Protein AF-A0A124RED5-F1 (afdb_monomer)

Solvent-accessible surface area (backbone atoms only — not comparable to full-atom values): 11848 Å² total; per-residue (Å²): 136,84,86,73,78,67,50,37,71,61,32,26,54,53,51,53,52,49,35,74,74,66,44,75,57,44,73,66,51,47,24,63,80,60,75,39,53,67,68,29,51,52,41,5,54,50,45,39,53,76,73,37,94,75,66,64,82,61,59,67,93,64,86,84,69,95,68,87,73,80,87,76,94,64,91,76,76,74,78,72,74,77,72,74,82,62,75,55,67,69,62,50,52,52,50,36,56,52,44,54,57,50,58,75,70,44,81,76,72,45,68,94,76,69,44,75,63,64,55,53,66,55,30,45,48,52,48,40,48,50,48,75,75,44,81,54,67,70,34,78,44,80,31,77,61,48,79,52,45,39,52,59,49,43,42,70,76,28,72,62,23,51,68,46,78,45,66,91,50,65,67,58,53,51,42,50,54,53,47,51,51,38,53,74,70,44,75,73,59,78,78,90,126

Mean predicted aligned error: 11.52 Å

Structure (mmCIF, N/CA/C/O backbone):
data_AF-A0A124RED5-F1
#
_entry.id   AF-A0A124RED5-F1
#
loop_
_atom_site.group_PDB
_atom_site.id
_atom_site.type_symbol
_atom_site.label_atom_id
_atom_site.label_alt_id
_atom_site.label_comp_id
_atom_site.label_asym_id
_atom_site.label_entity_id
_atom_site.label_seq_id
_atom_site.pdbx_PDB_ins_code
_atom_site.Cartn_x
_atom_site.Cartn_y
_atom_site.Cartn_z
_atom_site.occupancy
_atom_site.B_iso_or_equiv
_atom_site.auth_seq_id
_atom_site.auth_comp_id
_atom_site.auth_asym_id
_atom_site.auth_atom_id
_atom_site.pdbx_PDB_model_num
ATOM 1 N N . MET A 1 1 ? -8.971 -11.639 -21.427 1.00 53.31 1 MET A N 1
ATOM 2 C CA . MET A 1 1 ? -7.850 -10.814 -21.929 1.00 53.31 1 MET A CA 1
ATOM 3 C C . MET A 1 1 ? -6.616 -11.705 -21.958 1.00 53.31 1 MET A C 1
ATOM 5 O O . MET A 1 1 ? -6.239 -12.200 -20.906 1.00 53.31 1 MET A O 1
ATOM 9 N N . THR A 1 2 ? -6.048 -12.010 -23.125 1.00 63.44 2 THR A N 1
ATOM 10 C CA . THR A 1 2 ? -4.818 -12.815 -23.231 1.00 63.44 2 THR A CA 1
ATOM 11 C C . THR A 1 2 ? -3.607 -11.897 -23.115 1.00 63.44 2 THR A C 1
ATOM 13 O O . THR A 1 2 ? -3.371 -11.064 -23.989 1.00 63.44 2 THR A O 1
ATOM 16 N N . TYR A 1 3 ? -2.856 -12.021 -22.020 1.00 75.12 3 TYR A N 1
ATOM 17 C CA . TYR A 1 3 ? -1.592 -11.306 -21.859 1.00 75.12 3 TYR A CA 1
ATOM 18 C C . TYR A 1 3 ? -0.611 -11.764 -22.943 1.00 75.12 3 TYR A C 1
ATOM 20 O O . TYR A 1 3 ? -0.278 -12.945 -23.022 1.00 75.12 3 TYR A O 1
ATOM 28 N N . THR A 1 4 ? -0.165 -10.832 -23.786 1.00 79.88 4 THR A N 1
ATOM 29 C CA . THR A 1 4 ? 0.863 -11.088 -24.800 1.00 79.88 4 THR A CA 1
ATOM 30 C C . THR A 1 4 ? 2.147 -10.392 -24.354 1.00 79.88 4 THR A C 1
ATOM 32 O O . THR A 1 4 ? 2.152 -9.162 -24.254 1.00 79.88 4 THR A O 1
ATOM 35 N N . PRO A 1 5 ? 3.228 -11.132 -24.044 1.00 84.88 5 PRO A N 1
ATOM 36 C CA . PRO A 1 5 ? 4.489 -10.527 -23.637 1.00 84.88 5 PRO A CA 1
ATOM 37 C C . PRO A 1 5 ? 5.057 -9.632 -24.741 1.00 84.88 5 PRO A C 1
ATOM 39 O O . PRO A 1 5 ? 5.004 -9.989 -25.917 1.00 84.88 5 PRO A O 1
ATOM 42 N N . LEU A 1 6 ? 5.665 -8.503 -24.363 1.00 89.56 6 LEU A N 1
ATOM 43 C CA . LEU A 1 6 ? 6.359 -7.641 -25.320 1.00 89.56 6 LEU A CA 1
ATOM 44 C C . LEU A 1 6 ? 7.517 -8.427 -25.981 1.00 89.56 6 LEU A C 1
ATOM 46 O O . LEU A 1 6 ? 8.362 -8.971 -25.249 1.00 89.56 6 LEU A O 1
ATOM 50 N N . PRO A 1 7 ? 7.567 -8.514 -27.328 1.00 94.69 7 PRO A N 1
ATOM 51 C CA . PRO A 1 7 ? 8.637 -9.209 -28.037 1.00 94.69 7 PRO A CA 1
ATOM 52 C C . PRO A 1 7 ? 10.014 -8.572 -27.788 1.00 94.69 7 PRO A C 1
ATOM 54 O O . PRO A 1 7 ? 10.086 -7.351 -27.621 1.00 94.69 7 PRO A O 1
ATOM 57 N N . PRO A 1 8 ? 11.116 -9.348 -27.826 1.00 92.81 8 PRO A N 1
ATOM 58 C CA . PRO A 1 8 ? 12.461 -8.838 -27.536 1.00 92.81 8 PRO A CA 1
ATOM 59 C C . PRO A 1 8 ? 12.877 -7.632 -28.392 1.00 92.81 8 PRO A C 1
ATOM 61 O O . PRO A 1 8 ? 13.349 -6.642 -27.846 1.00 92.81 8 PRO A O 1
ATOM 64 N N . HIS A 1 9 ? 12.623 -7.660 -29.705 1.00 93.06 9 HIS A N 1
ATOM 65 C CA . HIS A 1 9 ? 12.951 -6.550 -30.612 1.00 93.06 9 HIS A CA 1
ATOM 66 C C . HIS A 1 9 ? 12.139 -5.275 -30.313 1.00 93.06 9 HIS A C 1
ATOM 68 O O . HIS A 1 9 ? 12.658 -4.166 -30.403 1.00 93.06 9 HIS A O 1
ATOM 74 N N . ALA A 1 10 ? 10.870 -5.415 -29.916 1.00 93.50 10 ALA A N 1
ATOM 75 C CA . ALA A 1 10 ? 10.015 -4.283 -29.567 1.00 93.50 10 ALA A CA 1
ATOM 76 C C . ALA A 1 10 ? 10.428 -3.669 -28.219 1.00 93.50 10 ALA A C 1
ATOM 78 O O . ALA A 1 10 ? 10.446 -2.448 -28.070 1.00 93.50 10 ALA A O 1
ATOM 79 N N . ALA A 1 11 ? 10.809 -4.512 -27.253 1.00 92.56 11 ALA A N 1
ATOM 80 C CA . ALA A 1 11 ? 11.400 -4.063 -25.998 1.00 92.56 11 ALA A CA 1
ATOM 81 C C . ALA A 1 11 ? 12.734 -3.339 -26.239 1.00 92.56 11 ALA A C 1
ATOM 83 O O . ALA A 1 11 ? 12.933 -2.248 -25.715 1.00 92.56 11 ALA A O 1
ATOM 84 N N . ALA A 1 12 ? 13.606 -3.893 -27.087 1.00 90.62 12 ALA A N 1
ATOM 85 C CA . ALA A 1 12 ? 14.876 -3.289 -27.484 1.00 90.62 12 ALA A CA 1
ATOM 86 C C . ALA A 1 12 ? 14.695 -1.890 -28.097 1.00 90.62 12 ALA A C 1
ATOM 88 O O . ALA A 1 12 ? 15.317 -0.936 -27.632 1.00 90.62 12 ALA A O 1
ATOM 89 N N . ALA A 1 13 ? 13.779 -1.743 -29.061 1.00 91.56 13 ALA A N 1
ATOM 90 C CA . ALA A 1 13 ? 13.470 -0.448 -29.669 1.00 91.56 13 ALA A CA 1
ATOM 91 C C . ALA A 1 13 ? 12.982 0.576 -28.629 1.00 91.56 13 ALA A C 1
ATOM 93 O O . ALA A 1 13 ? 13.402 1.733 -28.637 1.00 91.56 13 ALA A O 1
ATOM 94 N N . LYS A 1 14 ? 12.130 0.148 -27.688 1.00 92.88 14 LYS A N 1
ATOM 95 C CA . LYS A 1 14 ? 11.631 1.017 -26.615 1.00 92.88 14 LYS A CA 1
ATOM 96 C C . LYS A 1 14 ? 12.734 1.426 -25.634 1.00 92.88 14 LYS A C 1
ATOM 98 O O . LYS A 1 14 ? 12.771 2.580 -25.217 1.00 92.88 14 LYS A O 1
ATOM 103 N N . ILE A 1 15 ? 13.644 0.511 -25.293 1.00 89.75 15 ILE A N 1
ATOM 104 C CA . ILE A 1 15 ? 14.825 0.804 -24.467 1.00 89.75 15 ILE A CA 1
ATOM 105 C C . ILE A 1 15 ? 15.704 1.847 -25.161 1.00 89.75 15 ILE A C 1
ATOM 107 O O . ILE A 1 15 ? 16.029 2.857 -24.545 1.00 89.75 15 ILE A O 1
ATOM 111 N N . GLN A 1 16 ? 16.033 1.654 -26.442 1.00 87.62 16 GLN A N 1
ATOM 112 C CA . GLN A 1 16 ? 16.841 2.608 -27.211 1.00 87.62 16 GLN A CA 1
ATOM 113 C C . GLN A 1 16 ? 16.191 3.995 -27.268 1.00 87.62 16 GLN A C 1
ATOM 115 O O . GLN A 1 16 ? 16.876 4.992 -27.063 1.00 87.62 16 GLN A O 1
ATOM 120 N N . GLN A 1 17 ? 14.871 4.074 -27.471 1.00 89.19 17 GLN A N 1
ATOM 121 C CA . GLN A 1 17 ? 14.136 5.344 -27.441 1.00 89.19 17 GLN A CA 1
ATOM 122 C C . GLN A 1 17 ? 14.226 6.044 -26.079 1.00 89.19 17 GLN A C 1
ATOM 124 O O . GLN A 1 17 ? 14.440 7.254 -26.023 1.00 89.19 17 GLN A O 1
ATOM 129 N N . LEU A 1 18 ? 14.072 5.300 -24.980 1.00 86.12 18 LEU A N 1
ATOM 130 C CA . LEU A 1 18 ? 14.157 5.856 -23.629 1.00 86.12 18 LEU A CA 1
ATOM 131 C C . LEU A 1 18 ? 15.569 6.339 -23.301 1.00 86.12 18 LEU A C 1
ATOM 133 O O . LEU A 1 18 ? 15.714 7.445 -22.786 1.00 86.12 18 LEU A O 1
ATOM 137 N N . VAL A 1 19 ? 16.589 5.546 -23.635 1.00 84.38 19 VAL A N 1
ATOM 138 C CA . VAL A 1 19 ? 17.999 5.903 -23.425 1.00 84.38 19 VAL A CA 1
ATOM 139 C C . VAL A 1 19 ? 18.382 7.113 -24.278 1.00 84.38 19 VAL A C 1
ATOM 141 O O . VAL A 1 19 ? 18.980 8.057 -23.773 1.00 84.38 19 VAL A O 1
ATOM 144 N N . ALA A 1 20 ? 17.958 7.165 -25.543 1.00 80.94 20 ALA A N 1
ATOM 145 C CA . ALA A 1 20 ? 18.192 8.329 -26.399 1.00 80.94 20 ALA A CA 1
ATOM 146 C C . ALA A 1 20 ? 17.529 9.607 -25.852 1.00 80.94 20 ALA A C 1
ATOM 148 O O . ALA A 1 20 ? 18.088 10.693 -25.978 1.00 80.94 20 ALA A O 1
ATOM 149 N N . ALA A 1 21 ? 16.348 9.490 -25.236 1.00 81.75 21 ALA A N 1
ATOM 150 C CA . ALA A 1 21 ? 15.611 10.632 -24.700 1.00 81.75 21 ALA A CA 1
ATOM 151 C C . ALA A 1 21 ? 16.080 11.088 -23.307 1.00 81.75 21 ALA A C 1
ATOM 153 O O . ALA A 1 21 ? 15.876 12.248 -22.952 1.00 81.75 21 ALA A O 1
ATOM 154 N N . ARG A 1 22 ? 16.631 10.184 -22.487 1.00 81.12 22 ARG A N 1
ATOM 155 C CA . ARG A 1 22 ? 16.885 10.424 -21.052 1.00 81.12 22 ARG A CA 1
ATOM 156 C C . ARG A 1 22 ? 18.332 10.193 -20.623 1.00 81.12 22 ARG A C 1
ATOM 158 O O . ARG A 1 22 ? 18.664 10.493 -19.481 1.00 81.12 22 ARG A O 1
ATOM 165 N N . GLY A 1 23 ? 19.182 9.706 -21.522 1.00 81.50 23 GLY A N 1
ATOM 166 C CA . GLY A 1 23 ? 20.545 9.291 -21.220 1.00 81.50 23 GLY A CA 1
ATOM 167 C C . GLY A 1 23 ? 20.589 7.905 -20.579 1.00 81.50 23 GLY A C 1
ATOM 168 O O . GLY A 1 23 ? 19.789 7.024 -20.889 1.00 81.50 23 GLY A O 1
ATOM 169 N N . THR A 1 24 ? 21.549 7.705 -19.684 1.00 80.00 24 THR A N 1
ATOM 170 C CA . THR A 1 24 ? 21.740 6.439 -18.972 1.00 80.00 24 THR A CA 1
ATOM 171 C C . THR A 1 24 ? 20.565 6.148 -18.041 1.00 80.00 24 THR A C 1
ATOM 173 O O . THR A 1 24 ? 20.162 7.010 -17.265 1.00 80.00 24 THR A O 1
ATOM 176 N N . LEU A 1 25 ? 20.038 4.923 -18.098 1.00 77.50 25 LEU A N 1
ATOM 177 C CA . LEU A 1 25 ? 18.929 4.458 -17.262 1.00 77.50 25 LEU A CA 1
ATOM 178 C C . LEU A 1 25 ? 19.260 3.099 -16.639 1.00 77.50 25 LEU A C 1
ATOM 180 O O . LEU A 1 25 ? 19.864 2.236 -17.280 1.00 77.50 25 LEU A O 1
ATOM 184 N N . THR A 1 26 ? 18.803 2.887 -15.412 1.00 80.56 26 THR A N 1
ATOM 185 C CA . THR A 1 26 ? 18.809 1.582 -14.737 1.00 80.56 26 THR A CA 1
ATOM 186 C C . THR A 1 26 ? 17.687 0.672 -15.261 1.00 80.56 26 THR A C 1
ATOM 188 O O . THR A 1 26 ? 16.728 1.127 -15.893 1.00 80.56 26 THR A O 1
ATOM 191 N N . ARG A 1 27 ? 17.743 -0.638 -14.963 1.00 78.31 27 ARG A N 1
ATOM 192 C CA . ARG A 1 27 ? 16.657 -1.576 -15.332 1.00 78.31 27 ARG A CA 1
ATOM 193 C C . ARG A 1 27 ? 15.313 -1.179 -14.711 1.00 78.31 27 ARG A C 1
ATOM 195 O O . ARG A 1 27 ? 14.296 -1.236 -15.400 1.00 78.31 27 ARG A O 1
ATOM 202 N N . SER A 1 28 ? 15.308 -0.719 -13.460 1.00 75.25 28 SER A N 1
ATOM 203 C CA . SER A 1 28 ? 14.092 -0.268 -12.770 1.00 75.25 28 SER A CA 1
ATOM 204 C C . SER A 1 28 ? 13.479 0.972 -13.421 1.00 75.25 28 SER A C 1
ATOM 206 O O . SER A 1 28 ? 12.264 1.051 -13.586 1.00 75.25 28 SER A O 1
ATOM 208 N N . GLU A 1 29 ? 14.302 1.919 -13.872 1.00 78.12 29 GLU A N 1
ATOM 209 C CA . GLU A 1 29 ? 13.819 3.095 -14.602 1.00 78.12 29 GLU A CA 1
ATOM 210 C C . GLU A 1 29 ? 13.274 2.730 -15.987 1.00 78.12 29 GLU A C 1
ATOM 212 O O . GLU A 1 29 ? 12.281 3.309 -16.430 1.00 78.12 29 GLU A O 1
ATOM 217 N N . LEU A 1 30 ? 13.857 1.731 -16.658 1.00 83.44 30 LEU A N 1
ATOM 218 C CA . LEU A 1 30 ? 13.320 1.196 -17.914 1.00 83.44 30 LEU A CA 1
ATOM 219 C C . LEU A 1 30 ? 11.960 0.514 -17.715 1.00 83.44 30 LEU A C 1
ATOM 221 O O . LEU A 1 30 ? 11.073 0.675 -18.554 1.00 83.44 30 LEU A O 1
ATOM 225 N N . VAL A 1 31 ? 11.772 -0.212 -16.610 1.00 83.25 31 VAL A N 1
ATOM 226 C CA . VAL A 1 31 ? 10.466 -0.762 -16.213 1.00 83.25 31 VAL A CA 1
ATOM 227 C C . VAL A 1 31 ? 9.466 0.372 -15.982 1.00 83.25 31 VAL A C 1
ATOM 229 O O . VAL A 1 31 ? 8.396 0.377 -16.594 1.00 83.25 31 VAL A O 1
ATOM 232 N N . PHE A 1 32 ? 9.840 1.365 -15.170 1.00 80.69 32 PHE A N 1
ATOM 233 C CA . PHE A 1 32 ? 8.969 2.467 -14.765 1.00 80.69 32 PHE A CA 1
ATOM 234 C C . PHE A 1 32 ? 8.576 3.380 -15.936 1.00 80.69 32 PHE A C 1
ATOM 236 O O . PHE A 1 32 ? 7.398 3.488 -16.273 1.00 80.69 32 PHE A O 1
ATOM 243 N N . PHE A 1 33 ? 9.545 4.004 -16.612 1.00 81.31 33 PHE A N 1
ATOM 244 C CA . PHE A 1 33 ? 9.269 4.920 -17.726 1.00 81.31 33 PHE A CA 1
ATOM 245 C C . PHE A 1 33 ? 8.805 4.191 -18.986 1.00 81.31 33 PHE A C 1
ATOM 247 O O . PHE A 1 33 ? 8.087 4.757 -19.811 1.00 81.31 33 PHE A O 1
ATOM 254 N N . GLY A 1 34 ? 9.223 2.937 -19.153 1.00 82.94 34 GLY A N 1
ATOM 255 C CA . GLY A 1 34 ? 8.848 2.125 -20.297 1.00 82.94 34 GLY A CA 1
ATOM 256 C C . GLY A 1 34 ? 7.512 1.419 -20.148 1.00 82.94 34 GLY A C 1
ATOM 257 O O . GLY A 1 34 ? 7.016 0.913 -21.153 1.00 82.94 34 GLY A O 1
ATOM 258 N N . GLY A 1 35 ? 6.921 1.343 -18.953 1.00 86.94 35 GLY A N 1
ATOM 259 C CA . GLY A 1 35 ? 5.745 0.498 -18.717 1.00 86.94 35 GLY A CA 1
ATOM 260 C C . GLY A 1 35 ? 5.977 -0.942 -19.195 1.00 86.94 35 GLY A C 1
ATOM 261 O O . GLY A 1 35 ? 5.104 -1.547 -19.816 1.00 86.94 35 GLY A O 1
ATOM 262 N N . MET A 1 36 ? 7.202 -1.441 -19.019 1.00 89.19 36 MET A N 1
ATOM 263 C CA . MET A 1 36 ? 7.638 -2.774 -19.436 1.00 89.19 36 MET A CA 1
ATOM 264 C C . MET A 1 36 ? 7.775 -3.663 -18.206 1.00 89.19 36 MET A C 1
ATOM 266 O O . MET A 1 36 ? 8.131 -3.186 -17.138 1.00 89.19 36 MET A O 1
ATOM 270 N N . THR A 1 37 ? 7.544 -4.967 -18.346 1.00 89.44 37 THR A N 1
ATOM 271 C CA . THR A 1 37 ? 7.898 -5.911 -17.276 1.00 89.44 37 THR A CA 1
ATOM 272 C C . THR A 1 37 ? 9.414 -6.071 -17.193 1.00 89.44 37 THR A C 1
ATOM 274 O O . THR A 1 37 ? 10.100 -5.915 -18.207 1.00 89.44 37 THR A O 1
ATOM 277 N N . ASP A 1 38 ? 9.947 -6.458 -16.029 1.00 87.25 38 ASP A N 1
ATOM 278 C CA . ASP A 1 38 ? 11.390 -6.717 -15.893 1.00 87.25 38 ASP A CA 1
ATOM 279 C C . ASP A 1 38 ? 11.875 -7.758 -16.913 1.00 87.25 38 ASP A C 1
ATOM 281 O O . ASP A 1 38 ? 12.898 -7.572 -17.569 1.00 87.25 38 ASP A O 1
ATOM 285 N N . ALA A 1 39 ? 11.068 -8.796 -17.155 1.00 89.44 39 ALA A N 1
ATOM 286 C CA . ALA A 1 39 ? 11.354 -9.815 -18.158 1.00 89.44 39 ALA A CA 1
ATOM 287 C C . ALA A 1 39 ? 11.394 -9.252 -19.592 1.00 89.44 39 ALA A C 1
ATOM 289 O O . ALA A 1 39 ? 12.201 -9.696 -20.408 1.00 89.44 39 ALA A O 1
ATOM 290 N N . ALA A 1 40 ? 10.533 -8.283 -19.925 1.00 92.44 40 ALA A N 1
ATOM 291 C CA . ALA A 1 40 ? 10.590 -7.604 -21.219 1.00 92.44 40 ALA A CA 1
ATOM 292 C C . ALA A 1 40 ? 11.857 -6.748 -21.337 1.00 92.44 40 ALA A C 1
ATOM 294 O O . ALA A 1 40 ? 12.530 -6.817 -22.365 1.00 92.44 40 ALA A O 1
ATOM 295 N N . VAL A 1 41 ? 12.226 -6.021 -20.276 1.00 89.19 41 VAL A N 1
ATOM 296 C CA . VAL A 1 41 ? 13.486 -5.265 -20.220 1.00 89.19 41 VAL A CA 1
ATOM 297 C C . VAL A 1 41 ? 14.684 -6.204 -20.376 1.00 89.19 41 VAL A C 1
ATOM 299 O O . VAL A 1 41 ? 15.553 -5.941 -21.201 1.00 89.19 41 VAL A O 1
ATOM 302 N N . GLN A 1 42 ? 14.710 -7.337 -19.668 1.00 90.19 42 GLN A N 1
ATOM 303 C CA . GLN A 1 42 ? 15.799 -8.316 -19.739 1.00 90.19 42 GLN A CA 1
ATOM 304 C C . GLN A 1 42 ? 15.995 -8.856 -21.153 1.00 90.19 42 GLN A C 1
ATOM 306 O O . GLN A 1 42 ? 17.105 -8.824 -21.681 1.00 90.19 42 GLN A O 1
ATOM 311 N N . ARG A 1 43 ? 14.906 -9.313 -21.785 1.00 92.25 43 ARG A N 1
ATOM 312 C CA . ARG A 1 43 ? 14.944 -9.838 -23.154 1.00 92.25 43 ARG A CA 1
ATOM 313 C C . ARG A 1 43 ? 15.323 -8.764 -24.169 1.00 92.25 43 ARG A C 1
ATOM 315 O O . ARG A 1 43 ? 16.028 -9.072 -25.120 1.00 92.25 43 ARG A O 1
ATOM 322 N N . GLY A 1 44 ? 14.879 -7.521 -23.973 1.00 90.31 44 GLY A N 1
ATOM 323 C CA . GLY A 1 44 ? 15.267 -6.391 -24.817 1.00 90.31 44 GLY A CA 1
ATOM 324 C C . GLY A 1 44 ? 16.761 -6.078 -24.719 1.00 90.31 44 GLY A C 1
ATOM 325 O O . GLY A 1 44 ? 17.423 -5.956 -25.744 1.00 90.31 44 GLY A O 1
ATOM 326 N N . ILE A 1 45 ? 17.316 -6.026 -23.503 1.00 86.75 45 ILE A N 1
ATOM 327 C CA . ILE A 1 45 ? 18.761 -5.834 -23.282 1.00 86.75 45 ILE A CA 1
ATOM 328 C C . ILE A 1 45 ? 19.559 -6.981 -23.905 1.00 86.75 45 ILE A C 1
ATOM 330 O O . ILE A 1 45 ? 20.563 -6.737 -24.570 1.00 86.75 45 ILE A O 1
ATOM 334 N N . GLN A 1 46 ? 19.119 -8.225 -23.708 1.00 87.56 46 GLN A N 1
ATOM 335 C CA . GLN A 1 46 ? 19.762 -9.388 -24.314 1.00 87.56 46 GLN A CA 1
ATOM 336 C C . GLN A 1 46 ? 19.748 -9.300 -25.845 1.00 87.56 46 GLN A C 1
ATOM 338 O O . GLN A 1 46 ? 20.797 -9.435 -26.467 1.00 87.56 46 GLN A O 1
ATOM 343 N N . TYR A 1 47 ? 18.599 -8.972 -26.440 1.00 89.00 47 TYR A N 1
ATOM 344 C CA . TYR A 1 47 ? 18.472 -8.781 -27.882 1.00 89.00 47 TYR A CA 1
ATOM 345 C C . TYR A 1 47 ? 19.430 -7.700 -28.405 1.00 89.00 47 TYR A C 1
ATOM 347 O O . TYR A 1 47 ? 20.101 -7.918 -29.410 1.00 89.00 47 TYR A O 1
ATOM 355 N N . LEU A 1 48 ? 19.546 -6.561 -27.712 1.00 85.75 48 LEU A N 1
ATOM 356 C CA . LEU A 1 48 ? 20.496 -5.503 -28.073 1.00 85.75 48 LEU A CA 1
ATOM 357 C C . LEU A 1 48 ? 21.948 -5.983 -27.996 1.00 85.75 48 LEU A C 1
ATOM 359 O O . LEU A 1 48 ? 22.729 -5.678 -28.884 1.00 85.75 48 LEU A O 1
ATOM 363 N N . ARG A 1 49 ? 22.319 -6.763 -26.976 1.00 83.00 49 ARG A N 1
ATOM 364 C CA 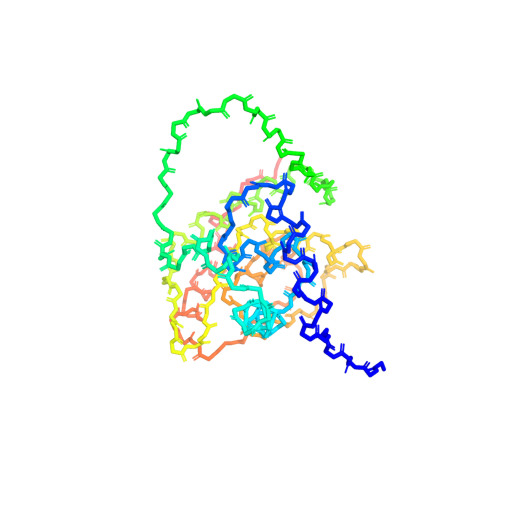. ARG A 1 49 ? 23.681 -7.315 -26.854 1.00 83.00 49 ARG A CA 1
ATOM 365 C C . ARG A 1 49 ? 24.021 -8.294 -27.976 1.00 83.00 49 ARG A C 1
ATOM 367 O O . ARG A 1 49 ? 25.163 -8.337 -28.415 1.00 83.00 49 ARG A O 1
ATOM 374 N N . GLU A 1 50 ? 23.042 -9.078 -28.412 1.00 83.56 50 GLU A N 1
ATOM 375 C CA . GLU A 1 50 ? 23.211 -10.090 -29.458 1.00 83.56 50 GLU A CA 1
ATOM 376 C C . GLU A 1 50 ? 23.203 -9.491 -30.875 1.00 83.56 50 GLU A C 1
ATOM 378 O O . GLU A 1 50 ? 23.813 -10.068 -31.772 1.00 83.56 50 GLU A O 1
ATOM 383 N N . ASN A 1 51 ? 22.535 -8.347 -31.085 1.00 76.56 51 ASN A N 1
ATOM 384 C CA . ASN A 1 51 ? 22.289 -7.784 -32.421 1.00 76.56 51 ASN A CA 1
ATOM 385 C C . ASN A 1 51 ? 22.939 -6.408 -32.673 1.00 76.56 51 ASN A C 1
ATOM 387 O O . ASN A 1 51 ? 23.167 -6.066 -33.829 1.00 76.56 51 ASN A O 1
ATOM 391 N N . ASP A 1 52 ? 23.273 -5.639 -31.633 1.00 63.81 52 ASP A N 1
ATOM 392 C CA . ASP A 1 52 ? 23.938 -4.331 -31.721 1.00 63.81 52 ASP A CA 1
ATOM 393 C C . ASP A 1 52 ? 25.280 -4.385 -30.974 1.00 63.81 52 ASP A C 1
ATOM 395 O O . ASP A 1 52 ? 25.366 -4.147 -29.767 1.00 63.81 52 ASP A O 1
ATOM 399 N N . GLY A 1 53 ? 26.369 -4.651 -31.700 1.00 50.69 53 GLY A N 1
ATOM 400 C CA . GLY A 1 53 ? 27.733 -4.771 -31.156 1.00 50.69 53 GLY A CA 1
ATOM 401 C C . GLY A 1 53 ? 28.319 -3.518 -30.472 1.00 50.69 53 GLY A C 1
ATOM 402 O O . GLY A 1 53 ? 29.506 -3.514 -30.162 1.00 50.69 53 GLY A O 1
ATOM 403 N N . ALA A 1 54 ? 27.532 -2.458 -30.237 1.00 48.97 54 ALA A N 1
ATOM 404 C CA . ALA A 1 54 ? 27.995 -1.171 -29.703 1.00 48.97 54 ALA A CA 1
ATOM 405 C C . ALA A 1 54 ? 27.099 -0.525 -28.617 1.00 48.97 54 ALA A C 1
ATOM 407 O O . ALA A 1 54 ? 27.554 0.404 -27.955 1.00 48.97 54 ALA A O 1
ATOM 408 N N . ALA A 1 55 ? 25.864 -0.993 -28.379 1.00 46.97 55 ALA A N 1
ATOM 409 C CA . ALA A 1 55 ? 24.929 -0.341 -27.440 1.00 46.97 55 ALA A CA 1
ATOM 410 C C . ALA A 1 55 ? 24.969 -0.906 -26.002 1.00 46.97 55 ALA A C 1
ATOM 412 O O . ALA A 1 55 ? 24.424 -0.310 -25.073 1.00 46.97 55 ALA A O 1
ATOM 413 N N . GLY A 1 56 ? 25.632 -2.049 -25.793 1.00 45.44 56 GLY A N 1
ATOM 414 C CA . GLY A 1 56 ? 25.709 -2.713 -24.486 1.00 45.44 56 GLY A CA 1
ATOM 415 C C . GLY A 1 56 ? 26.526 -1.972 -23.417 1.00 45.44 56 GLY A C 1
ATOM 416 O O . GLY A 1 56 ? 26.479 -2.369 -22.257 1.00 45.44 56 GLY A O 1
ATOM 417 N N . SER A 1 57 ? 27.256 -0.914 -23.785 1.00 46.75 57 SER A N 1
ATOM 418 C CA . SER A 1 57 ? 28.184 -0.179 -22.911 1.00 46.75 57 SER A CA 1
ATOM 419 C C . SER A 1 57 ? 27.546 0.960 -22.106 1.00 46.75 57 SER A C 1
ATOM 421 O O . SER A 1 57 ? 28.191 1.488 -21.207 1.00 46.75 57 SER A O 1
ATOM 423 N N . GLN A 1 58 ? 26.294 1.337 -22.392 1.00 49.66 58 GLN A N 1
ATOM 424 C CA . GLN A 1 58 ? 25.609 2.464 -21.733 1.00 49.66 58 GLN A CA 1
ATOM 425 C C . GLN A 1 58 ? 24.646 2.047 -20.610 1.00 49.66 58 GLN A C 1
ATOM 427 O O . GLN A 1 58 ? 23.989 2.896 -20.016 1.00 49.66 58 GLN A O 1
ATOM 432 N N . LEU A 1 59 ? 24.546 0.752 -20.300 1.00 47.81 59 LEU A N 1
ATOM 433 C CA . LEU A 1 59 ? 23.685 0.230 -19.236 1.00 47.81 59 LEU A CA 1
ATOM 434 C C . LEU A 1 59 ? 24.561 -0.265 -18.081 1.00 47.81 59 LEU A C 1
ATOM 436 O O . LEU A 1 59 ? 25.128 -1.355 -18.153 1.00 47.81 59 LEU A O 1
ATOM 440 N N . HIS A 1 60 ? 24.681 0.538 -17.023 1.00 48.28 60 HIS A N 1
ATOM 441 C CA . HIS A 1 60 ? 25.375 0.139 -15.799 1.00 48.28 60 HIS A CA 1
ATOM 442 C C . HIS A 1 60 ? 24.422 -0.590 -14.847 1.00 48.28 60 HIS A C 1
ATOM 444 O O . HIS A 1 60 ? 23.381 -0.065 -14.459 1.00 48.28 60 HIS A O 1
ATOM 450 N N . ASP A 1 61 ? 24.813 -1.802 -14.457 1.00 40.97 61 ASP A N 1
ATOM 451 C CA . ASP A 1 61 ? 24.147 -2.616 -13.441 1.00 40.97 61 ASP A CA 1
ATOM 452 C C . ASP A 1 61 ? 24.826 -2.342 -12.091 1.00 40.97 61 ASP A C 1
ATOM 454 O O . ASP A 1 61 ? 25.700 -3.089 -11.652 1.00 40.97 61 ASP A O 1
ATOM 458 N N . GLN A 1 62 ? 24.534 -1.189 -11.483 1.00 43.19 62 GLN A N 1
ATOM 459 C CA . GLN A 1 62 ? 24.924 -0.931 -10.096 1.00 43.19 62 GLN A CA 1
ATOM 460 C C . GLN A 1 62 ? 23.680 -0.753 -9.219 1.00 43.19 62 GLN A C 1
ATOM 462 O O . GLN A 1 62 ? 22.746 -0.058 -9.630 1.00 43.19 62 GLN A O 1
ATOM 467 N N . PRO A 1 63 ? 23.655 -1.348 -8.008 1.00 36.09 63 PRO A N 1
ATOM 468 C CA . PRO A 1 63 ? 22.647 -1.040 -7.002 1.00 36.09 63 PRO A CA 1
ATOM 469 C C . PRO A 1 63 ? 22.728 0.453 -6.686 1.00 36.09 63 PRO A C 1
ATOM 471 O O . PRO A 1 63 ? 23.809 0.963 -6.392 1.00 36.09 63 PRO A O 1
ATOM 474 N N . GLY A 1 64 ? 21.602 1.155 -6.800 1.00 37.81 64 GLY A N 1
ATOM 475 C CA . GLY A 1 64 ? 21.547 2.607 -6.700 1.00 37.81 64 GLY A CA 1
ATOM 476 C C . GLY A 1 64 ? 22.164 3.134 -5.406 1.00 37.81 64 GLY A C 1
ATOM 477 O O . GLY A 1 64 ? 21.576 3.020 -4.335 1.00 37.81 64 GLY A O 1
ATOM 478 N N . VAL A 1 65 ? 23.315 3.790 -5.524 1.00 28.41 65 VAL A N 1
ATOM 479 C CA . VAL A 1 65 ? 23.618 4.938 -4.675 1.00 28.41 65 VAL A CA 1
ATOM 480 C C . VAL A 1 65 ? 23.024 6.134 -5.402 1.00 28.41 65 VAL A C 1
ATOM 482 O O . VAL A 1 65 ? 23.320 6.352 -6.577 1.00 28.41 65 VAL A O 1
ATOM 485 N N . LEU A 1 66 ? 22.168 6.889 -4.715 1.00 33.19 66 LEU A N 1
ATOM 486 C CA . LEU A 1 66 ? 21.704 8.203 -5.150 1.00 33.19 66 LEU A CA 1
ATOM 487 C C . LEU A 1 66 ? 22.923 9.146 -5.189 1.00 33.19 66 LEU A C 1
ATOM 489 O O . LEU A 1 66 ? 23.186 9.893 -4.251 1.00 33.19 66 LEU A O 1
ATOM 493 N N . GLY A 1 67 ? 23.739 9.023 -6.232 1.00 27.53 67 GLY A N 1
ATOM 494 C CA . GLY A 1 67 ? 24.894 9.868 -6.483 1.00 27.53 67 GLY A CA 1
ATOM 495 C C . GLY A 1 67 ? 24.447 11.118 -7.222 1.00 27.53 67 GLY A C 1
ATOM 496 O O . GLY A 1 67 ? 23.832 11.027 -8.282 1.00 27.53 67 GLY A O 1
ATOM 497 N N . LEU A 1 68 ? 24.754 12.284 -6.657 1.00 30.94 68 LEU A N 1
ATOM 498 C CA . LEU A 1 68 ? 24.646 13.564 -7.347 1.00 30.94 68 LEU A CA 1
ATOM 499 C C . LEU A 1 68 ? 25.543 13.510 -8.592 1.00 30.94 68 LEU A C 1
ATOM 501 O O . LEU A 1 68 ? 26.767 13.484 -8.477 1.00 30.94 68 LEU A O 1
ATOM 505 N N . VAL A 1 69 ? 24.937 13.443 -9.776 1.00 32.78 69 VAL A N 1
ATOM 506 C CA . VAL A 1 69 ? 25.655 13.577 -11.047 1.00 32.78 69 VAL A CA 1
ATOM 507 C C . VAL A 1 69 ? 25.908 15.066 -11.273 1.00 32.78 69 VAL A C 1
ATOM 509 O O . VAL A 1 69 ? 24.962 15.855 -11.271 1.00 32.78 69 VAL A O 1
ATOM 512 N N . GLU A 1 70 ? 27.176 15.452 -11.439 1.00 32.88 70 GLU A N 1
ATOM 513 C CA . GLU A 1 70 ? 27.561 16.821 -11.794 1.00 32.88 70 GLU A CA 1
ATOM 514 C C . GLU A 1 70 ? 26.896 17.253 -13.110 1.00 32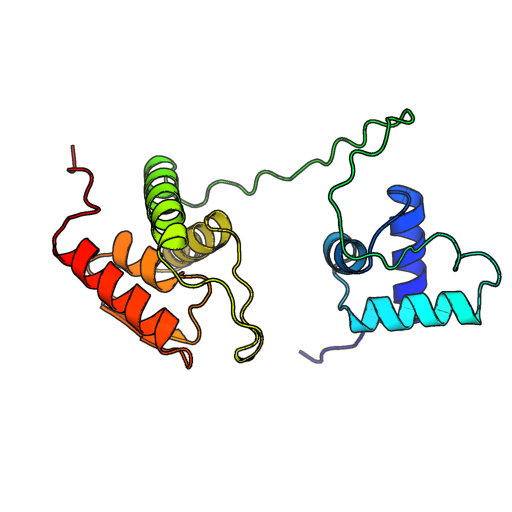.88 70 GLU A C 1
ATOM 516 O O . GLU A 1 70 ? 26.873 16.522 -14.105 1.00 32.88 70 GLU A O 1
ATOM 521 N N . GLU A 1 71 ? 26.316 18.455 -13.083 1.00 40.34 71 GLU A N 1
ATOM 522 C CA . GLU A 1 71 ? 25.464 18.999 -14.134 1.00 40.34 71 GLU A CA 1
ATOM 523 C C . GLU A 1 71 ? 26.214 19.178 -15.462 1.00 40.34 71 GLU A C 1
ATOM 525 O O . GLU A 1 71 ? 27.003 20.106 -15.639 1.00 40.34 71 GLU A O 1
ATOM 530 N N . SER A 1 72 ? 25.859 18.366 -16.460 1.00 39.59 72 SER A N 1
ATOM 531 C CA . SER A 1 72 ? 26.018 18.733 -17.868 1.00 39.59 72 SER A CA 1
ATOM 532 C C . SER A 1 72 ? 24.662 19.137 -18.452 1.00 39.59 72 SER A C 1
ATOM 534 O O . SER A 1 72 ? 23.882 18.335 -18.952 1.00 39.59 72 SER A O 1
ATOM 536 N N . GLY A 1 73 ? 24.366 20.433 -18.359 1.00 41.91 73 GLY A N 1
ATOM 537 C CA . GLY A 1 73 ? 23.819 21.216 -19.474 1.00 41.91 73 GLY A CA 1
ATOM 538 C C . GLY A 1 73 ? 22.436 20.906 -20.064 1.00 41.91 73 GLY A C 1
ATOM 539 O O . GLY A 1 73 ? 22.065 21.579 -21.021 1.00 41.91 73 GLY A O 1
ATOM 540 N N . ALA A 1 74 ? 21.642 19.981 -19.528 1.00 41.38 74 ALA A N 1
ATOM 541 C CA . ALA A 1 74 ? 20.239 19.817 -19.908 1.00 41.38 74 ALA A CA 1
ATOM 542 C C . ALA A 1 74 ? 19.388 19.648 -18.649 1.00 41.38 74 ALA A C 1
ATOM 544 O O . ALA A 1 74 ? 19.333 18.573 -18.056 1.00 41.38 74 ALA A O 1
ATOM 545 N N . ARG A 1 75 ? 18.713 20.724 -18.221 1.00 38.06 75 ARG A N 1
ATOM 546 C CA . ARG A 1 75 ? 17.707 20.648 -17.153 1.00 38.06 75 ARG A CA 1
ATOM 547 C C . ARG A 1 75 ? 16.522 19.835 -17.665 1.00 38.06 75 ARG A C 1
ATOM 549 O O . ARG A 1 75 ? 15.547 20.387 -18.177 1.00 38.06 75 ARG A O 1
ATOM 556 N N . ASN A 1 76 ? 16.616 18.517 -17.530 1.00 35.62 76 ASN A N 1
ATOM 557 C CA . ASN A 1 76 ? 15.495 17.603 -17.650 1.00 35.62 76 ASN A CA 1
ATOM 558 C C . ASN A 1 76 ? 14.544 17.896 -16.488 1.00 35.62 76 ASN A C 1
ATOM 560 O O . ASN A 1 76 ? 14.580 17.236 -15.453 1.00 35.62 76 ASN A O 1
ATOM 564 N N . HIS A 1 77 ? 13.699 18.918 -16.638 1.00 37.09 77 HIS A N 1
ATOM 565 C CA . HIS A 1 77 ? 12.548 19.094 -15.767 1.00 37.09 77 HIS A CA 1
ATOM 566 C C . HIS A 1 77 ? 11.641 17.881 -15.990 1.00 37.09 77 HIS A C 1
ATOM 568 O O . HIS A 1 77 ? 10.828 17.852 -16.917 1.00 37.09 77 HIS A O 1
ATOM 574 N N . LEU A 1 78 ? 11.802 16.849 -15.162 1.00 35.44 78 LEU A N 1
ATOM 575 C CA . LEU A 1 78 ? 10.776 15.838 -14.981 1.00 35.44 78 LEU A CA 1
ATOM 576 C C . LEU A 1 78 ? 9.504 16.601 -14.609 1.00 35.44 78 LEU A C 1
ATOM 578 O O . LEU A 1 78 ? 9.389 17.141 -13.511 1.00 35.44 78 LEU A O 1
ATOM 582 N N . LYS A 1 79 ? 8.542 16.662 -15.536 1.00 31.98 79 LYS A N 1
ATOM 583 C CA . LYS A 1 79 ? 7.148 16.907 -15.173 1.00 31.98 79 LYS A CA 1
ATOM 584 C C . LYS A 1 79 ? 6.721 15.697 -14.354 1.00 31.98 79 LYS A C 1
ATOM 586 O O . LYS A 1 79 ? 6.169 14.742 -14.893 1.00 31.98 79 LYS A O 1
ATOM 591 N N . VA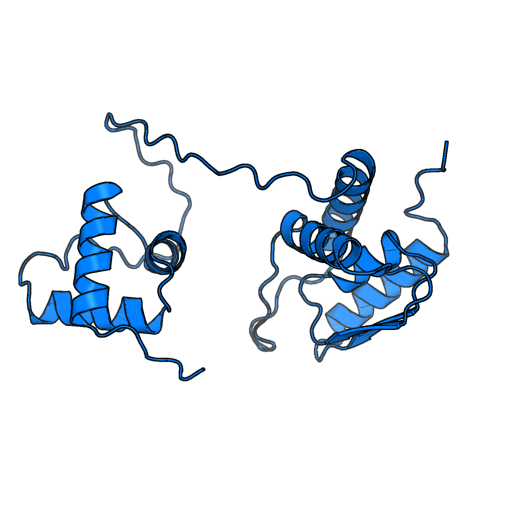L A 1 80 ? 7.047 15.711 -13.066 1.00 39.56 80 VAL A N 1
ATOM 592 C CA . VAL A 1 80 ? 6.382 14.856 -12.096 1.00 39.56 80 VAL A CA 1
ATOM 593 C C . VAL A 1 80 ? 4.942 15.333 -12.137 1.00 39.56 80 VAL A C 1
ATOM 595 O O . VAL A 1 80 ? 4.634 16.445 -11.711 1.00 39.56 80 VAL A O 1
ATOM 598 N N . GLY A 1 81 ? 4.083 14.564 -12.804 1.00 35.28 81 GLY A N 1
ATOM 599 C CA . GLY A 1 81 ? 2.659 14.835 -12.767 1.00 35.28 81 GLY A CA 1
ATOM 600 C C . GLY A 1 81 ? 2.263 14.798 -11.302 1.00 35.28 81 GLY A C 1
ATOM 601 O O . GLY A 1 81 ? 2.366 13.746 -10.676 1.00 35.28 81 GLY A O 1
ATOM 602 N N . ILE A 1 82 ? 1.872 15.940 -10.742 1.00 47.16 82 ILE A N 1
ATOM 603 C CA . ILE A 1 82 ? 1.205 15.948 -9.448 1.00 47.16 82 ILE A CA 1
ATOM 604 C C . ILE A 1 82 ? -0.085 15.179 -9.702 1.00 47.16 82 ILE A C 1
ATOM 606 O O . ILE A 1 82 ? -0.962 15.663 -10.423 1.00 47.16 82 ILE A O 1
ATOM 610 N N . ALA A 1 83 ? -0.159 13.941 -9.210 1.00 55.91 83 ALA A N 1
ATOM 611 C CA . ALA A 1 83 ? -1.400 13.192 -9.261 1.00 55.91 83 ALA A CA 1
ATOM 612 C C . ALA A 1 83 ? -2.464 14.071 -8.587 1.00 55.91 83 ALA A C 1
ATOM 614 O O . ALA A 1 83 ? -2.215 14.545 -7.469 1.00 55.91 83 ALA A O 1
ATOM 615 N N . PRO A 1 84 ? -3.600 14.347 -9.255 1.00 56.78 84 PRO A N 1
ATOM 616 C CA . PRO A 1 84 ? -4.616 15.215 -8.686 1.00 56.78 84 PRO A CA 1
ATOM 617 C C . PRO A 1 84 ? -4.999 14.688 -7.307 1.00 56.78 84 PRO A C 1
ATOM 619 O O . PRO A 1 84 ? -5.007 13.475 -7.071 1.00 56.78 84 PRO A O 1
ATOM 622 N N . LEU A 1 85 ? -5.254 15.608 -6.382 1.00 64.75 85 LEU A N 1
ATOM 623 C CA . LEU A 1 85 ? -5.733 15.247 -5.061 1.00 64.75 85 LEU A CA 1
ATOM 624 C C . LEU A 1 85 ? -7.024 14.434 -5.214 1.00 64.75 85 LEU A C 1
ATOM 626 O O . LEU A 1 85 ? -7.929 14.819 -5.955 1.00 64.75 85 LEU A O 1
ATOM 630 N N . ILE A 1 86 ? -7.078 13.291 -4.539 1.00 73.75 86 ILE A N 1
ATOM 631 C CA . ILE A 1 86 ? -8.266 12.450 -4.482 1.00 73.75 86 ILE A CA 1
ATOM 632 C C . ILE A 1 86 ? -8.905 12.725 -3.127 1.00 73.75 86 ILE A C 1
ATOM 634 O O . ILE A 1 86 ? -8.285 12.427 -2.118 1.00 73.75 86 ILE A O 1
ATOM 638 N N . GLY A 1 87 ? -10.110 13.293 -3.104 1.00 75.94 87 GLY A N 1
ATOM 639 C CA . GLY A 1 87 ? -10.790 13.687 -1.865 1.00 75.94 87 GLY A CA 1
ATOM 640 C C . GLY A 1 87 ? -10.340 15.046 -1.308 1.00 75.94 87 GLY A C 1
ATOM 641 O O . GLY A 1 87 ? -9.840 15.894 -2.045 1.00 75.94 87 GLY A O 1
ATOM 642 N N . ASP A 1 88 ? -10.581 15.262 -0.013 1.00 86.44 88 ASP A N 1
ATOM 643 C CA . ASP A 1 88 ? -10.276 16.504 0.711 1.00 86.44 88 ASP A CA 1
ATOM 644 C C . ASP A 1 88 ? -8.801 16.586 1.156 1.00 86.44 88 ASP A C 1
ATOM 646 O O . ASP A 1 88 ? -8.229 15.594 1.614 1.00 86.44 88 ASP A O 1
ATOM 650 N N . LEU A 1 89 ? -8.196 17.779 1.064 1.00 85.81 89 LEU A N 1
ATOM 651 C CA . LEU A 1 89 ? -6.769 17.989 1.350 1.00 85.81 89 LEU A CA 1
ATOM 652 C C . LEU A 1 89 ? -6.460 17.798 2.833 1.00 85.81 89 LEU A C 1
ATOM 654 O O . LEU A 1 89 ? -5.477 17.144 3.165 1.00 85.81 89 LEU A O 1
ATOM 658 N N . GLY A 1 90 ? -7.320 18.305 3.718 1.00 89.25 90 GLY A N 1
ATOM 659 C CA . GLY A 1 90 ? -7.118 18.158 5.159 1.00 89.25 90 GLY A CA 1
ATOM 660 C C . GLY A 1 90 ? -7.189 16.695 5.594 1.00 89.25 90 GLY A C 1
ATOM 661 O O . GLY A 1 90 ? -6.398 16.239 6.416 1.00 89.25 90 GLY A O 1
ATOM 662 N N . THR A 1 91 ? -8.115 15.935 5.013 1.00 90.06 91 THR A N 1
ATOM 663 C CA . THR A 1 91 ? -8.232 14.487 5.232 1.00 90.06 91 THR A CA 1
ATOM 664 C C . THR A 1 91 ? -6.991 13.745 4.746 1.00 90.06 91 THR A C 1
ATOM 666 O O . THR A 1 91 ? -6.452 12.917 5.481 1.00 90.06 91 THR A O 1
ATOM 669 N N . TYR A 1 92 ? -6.507 14.076 3.547 1.00 91.75 92 TYR A N 1
ATOM 670 C CA . TYR A 1 92 ? -5.271 13.521 3.001 1.00 91.75 92 TYR A CA 1
ATOM 671 C C . TYR A 1 92 ? -4.063 13.799 3.912 1.00 91.75 92 TYR A C 1
ATOM 673 O O . TYR A 1 92 ? -3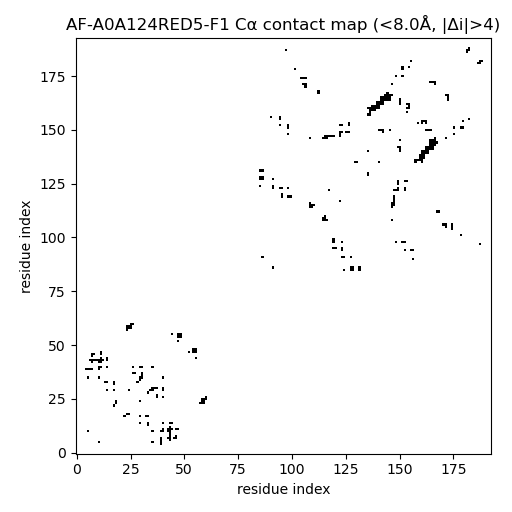.344 12.870 4.269 1.00 91.75 92 TYR A O 1
ATOM 681 N N . GLU A 1 93 ? -3.857 15.051 4.331 1.00 92.62 93 GLU A N 1
ATOM 682 C CA . GLU A 1 93 ? -2.705 15.452 5.150 1.00 92.62 93 GLU A CA 1
ATOM 683 C C . GLU A 1 93 ? -2.707 14.777 6.526 1.00 92.62 93 GLU A C 1
ATOM 685 O O . GLU A 1 93 ? -1.664 14.306 6.985 1.00 92.62 93 GLU A O 1
ATOM 690 N N . ARG A 1 94 ? -3.876 14.666 7.171 1.00 93.25 94 ARG A N 1
ATOM 691 C CA . ARG A 1 94 ? -4.009 13.953 8.451 1.00 93.25 94 ARG A CA 1
ATOM 692 C C . ARG A 1 94 ? -3.699 12.465 8.308 1.00 93.25 94 ARG A C 1
ATOM 694 O O . ARG A 1 94 ? -2.928 11.933 9.103 1.00 93.25 94 ARG A O 1
ATOM 701 N N . ALA A 1 95 ? -4.254 11.806 7.289 1.00 93.88 95 ALA A N 1
ATOM 702 C CA . ALA A 1 95 ? -3.991 10.391 7.031 1.00 93.88 95 ALA A CA 1
ATOM 703 C C . ALA A 1 95 ? -2.519 10.127 6.696 1.00 93.88 95 ALA A C 1
ATOM 705 O O . ALA A 1 95 ? -1.947 9.151 7.178 1.00 93.88 95 ALA A O 1
ATOM 706 N N . LEU A 1 96 ? -1.900 11.009 5.906 1.00 94.69 96 LEU A N 1
ATOM 707 C CA . LEU A 1 96 ? -0.487 10.913 5.561 1.00 94.69 96 LEU A CA 1
ATOM 708 C C . LEU A 1 96 ? 0.389 11.032 6.807 1.00 94.69 96 LEU A C 1
ATOM 710 O O . LEU A 1 96 ? 1.203 10.150 7.054 1.00 94.69 96 LEU A O 1
ATOM 714 N N . LYS A 1 97 ? 0.163 12.060 7.633 1.00 95.06 97 LYS A N 1
ATOM 715 C CA . LYS A 1 97 ? 0.899 12.266 8.887 1.00 95.06 97 LYS A CA 1
ATOM 716 C C . LYS A 1 97 ? 0.741 11.084 9.847 1.00 95.06 97 LYS A C 1
ATOM 718 O O . LYS A 1 97 ? 1.720 10.648 10.451 1.00 95.06 97 LYS A O 1
ATOM 723 N N . PHE A 1 98 ? -0.479 10.561 9.984 1.00 95.00 98 PHE A N 1
ATOM 724 C CA . PHE A 1 98 ? -0.753 9.352 10.764 1.00 95.00 98 PHE A CA 1
ATOM 725 C C . PHE A 1 98 ? 0.083 8.169 10.260 1.00 95.00 98 PHE A C 1
ATOM 727 O O . PHE A 1 98 ? 0.778 7.520 11.042 1.00 95.00 98 PHE A O 1
ATOM 734 N N . LEU A 1 99 ? 0.046 7.908 8.953 1.00 95.31 99 LEU A N 1
ATOM 735 C CA . LEU A 1 99 ? 0.698 6.743 8.375 1.00 95.31 99 LEU A CA 1
ATOM 736 C C . LEU A 1 99 ? 2.226 6.863 8.404 1.00 95.31 99 LEU A C 1
ATOM 738 O O . LEU A 1 99 ? 2.906 5.887 8.703 1.00 95.31 99 LEU A O 1
ATOM 742 N N . GLU A 1 100 ? 2.773 8.053 8.149 1.00 94.62 100 GLU A N 1
ATOM 743 C CA . GLU A 1 100 ? 4.207 8.336 8.271 1.00 94.62 100 GLU A CA 1
ATOM 744 C C . GLU A 1 100 ? 4.721 8.066 9.686 1.00 94.62 100 GLU A C 1
ATOM 746 O O . GLU A 1 100 ? 5.781 7.457 9.841 1.00 94.62 100 GLU A O 1
ATOM 751 N N . ALA A 1 101 ? 3.960 8.468 10.711 1.00 93.19 101 ALA A N 1
ATOM 752 C CA . ALA A 1 101 ? 4.284 8.163 12.099 1.00 93.19 101 ALA A CA 1
ATOM 753 C C . ALA A 1 101 ? 4.211 6.655 12.371 1.00 93.19 101 ALA A C 1
ATOM 755 O O . ALA A 1 101 ? 5.125 6.099 12.977 1.00 93.19 101 ALA A O 1
ATOM 756 N N . PHE A 1 102 ? 3.165 5.980 11.883 1.00 93.44 102 PHE A N 1
ATOM 757 C CA . PHE A 1 102 ? 3.006 4.547 12.104 1.00 93.44 102 PHE A CA 1
ATOM 758 C C . PHE A 1 102 ? 4.103 3.722 11.416 1.00 93.44 102 PHE A C 1
ATOM 760 O O . PHE A 1 102 ? 4.633 2.804 12.034 1.00 93.44 102 PHE A O 1
ATOM 767 N N . PHE A 1 103 ? 4.537 4.091 10.206 1.00 91.50 103 PHE A N 1
ATOM 768 C CA . PHE A 1 103 ? 5.653 3.432 9.513 1.00 91.50 103 PHE A CA 1
ATOM 769 C C . PHE A 1 103 ? 6.954 3.407 10.328 1.00 91.50 103 PHE A C 1
ATOM 771 O O . PHE A 1 103 ? 7.743 2.481 10.160 1.00 91.50 103 PHE A O 1
ATOM 778 N N . GLN A 1 104 ? 7.181 4.376 11.224 1.00 89.06 104 GLN A N 1
ATOM 779 C CA . GLN A 1 104 ? 8.356 4.377 12.109 1.00 89.06 104 GLN A CA 1
ATOM 780 C C . GLN A 1 104 ? 8.279 3.318 13.219 1.00 89.06 104 GLN A C 1
ATOM 782 O O . GLN A 1 104 ? 9.290 2.999 13.842 1.00 89.06 104 GLN A O 1
ATOM 787 N N . GLU A 1 105 ? 7.088 2.786 13.492 1.00 89.94 105 GLU A N 1
ATOM 788 C CA . GLU A 1 105 ? 6.843 1.780 14.526 1.00 89.94 105 GLU A CA 1
ATOM 789 C C . GLU A 1 105 ? 6.790 0.350 13.970 1.00 89.94 105 GLU A C 1
ATOM 791 O O . GLU A 1 105 ? 6.848 -0.618 14.736 1.00 89.94 105 GLU A O 1
ATOM 796 N N . VAL A 1 106 ? 6.649 0.196 12.650 1.00 90.19 106 VAL A N 1
ATOM 797 C CA . VAL A 1 106 ? 6.549 -1.116 12.006 1.00 90.19 106 VAL A CA 1
ATOM 798 C C . VAL A 1 106 ? 7.942 -1.668 11.724 1.00 90.19 106 VAL A C 1
ATOM 800 O O . VAL A 1 106 ? 8.883 -0.945 11.401 1.00 90.19 106 VAL A O 1
ATOM 803 N N . SER A 1 107 ? 8.082 -2.988 11.848 1.00 85.56 107 SER A N 1
ATOM 804 C CA . SER A 1 107 ? 9.290 -3.668 11.378 1.00 85.56 107 SER A CA 1
ATOM 805 C C . SER A 1 107 ? 9.465 -3.419 9.879 1.00 85.56 107 SER A C 1
ATOM 807 O O . SER A 1 107 ? 8.497 -3.507 9.132 1.00 85.56 107 SER A O 1
ATOM 809 N N . GLY A 1 108 ? 10.692 -3.132 9.441 1.00 86.88 108 GLY A N 1
ATOM 810 C CA . GLY A 1 108 ? 10.990 -2.965 8.018 1.00 86.88 108 GLY A CA 1
ATOM 811 C C . GLY A 1 108 ? 10.644 -4.207 7.179 1.00 86.88 108 GLY A C 1
ATOM 812 O O . GLY A 1 108 ? 10.442 -5.294 7.737 1.00 86.88 108 GLY A O 1
ATOM 813 N N . PRO A 1 109 ? 10.614 -4.064 5.842 1.00 90.44 109 PRO A N 1
ATOM 814 C CA . PRO A 1 109 ? 10.211 -5.137 4.943 1.00 90.44 109 PRO A CA 1
ATOM 815 C C . PRO A 1 109 ? 11.129 -6.355 5.082 1.00 90.44 109 PRO A C 1
ATOM 817 O O . PRO A 1 109 ? 12.348 -6.235 5.224 1.00 90.44 109 PRO A O 1
ATOM 820 N N . ASP A 1 110 ? 10.539 -7.545 5.015 1.00 91.00 110 ASP A N 1
ATOM 821 C CA . ASP A 1 110 ? 11.249 -8.816 5.066 1.00 91.00 110 ASP A CA 1
ATOM 822 C C . ASP A 1 110 ? 11.089 -9.591 3.761 1.00 91.00 110 ASP A C 1
ATOM 824 O O . ASP A 1 110 ? 10.009 -10.047 3.372 1.00 91.00 110 ASP A O 1
ATOM 828 N N . HIS A 1 111 ? 12.223 -9.777 3.091 1.00 89.94 111 HIS A N 1
ATOM 829 C CA . HIS A 1 111 ? 12.302 -10.457 1.806 1.00 89.94 111 HIS A CA 1
ATOM 830 C C . HIS A 1 111 ? 11.816 -11.912 1.850 1.00 89.94 111 HIS A C 1
ATOM 832 O O . HIS A 1 111 ? 11.422 -12.436 0.811 1.00 89.94 111 HIS A O 1
ATOM 838 N N . ARG A 1 112 ? 11.784 -12.569 3.022 1.00 94.38 112 ARG A N 1
ATOM 839 C CA . ARG A 1 112 ? 11.226 -13.929 3.164 1.00 94.38 112 ARG A CA 1
ATOM 840 C C . ARG A 1 112 ? 9.737 -13.980 2.836 1.00 94.38 112 ARG A C 1
ATOM 842 O O . ARG A 1 112 ? 9.253 -15.016 2.391 1.00 94.38 112 ARG A O 1
ATOM 849 N N . PHE A 1 113 ? 9.036 -12.867 3.038 1.00 92.06 113 PHE A N 1
ATOM 850 C CA . PHE A 1 113 ? 7.626 -12.697 2.697 1.00 92.06 113 PHE A CA 1
ATOM 851 C C . PHE A 1 113 ? 7.433 -11.937 1.379 1.00 92.06 113 PHE A C 1
ATOM 853 O O . PHE A 1 113 ? 6.302 -11.655 1.002 1.00 92.06 113 PHE A O 1
ATOM 860 N N . ASN A 1 114 ? 8.526 -11.623 0.668 1.00 90.00 114 ASN A N 1
ATOM 861 C CA . ASN A 1 114 ? 8.520 -10.789 -0.535 1.00 90.00 114 ASN A CA 1
ATOM 862 C C . ASN A 1 114 ? 7.857 -9.412 -0.307 1.00 90.00 114 ASN A C 1
ATOM 864 O O . ASN A 1 114 ? 7.202 -8.879 -1.200 1.00 90.00 114 ASN A O 1
ATOM 868 N N . GLN A 1 115 ? 8.023 -8.854 0.895 1.00 91.31 115 GLN A N 1
ATOM 869 C CA . GLN A 1 115 ? 7.491 -7.539 1.245 1.00 91.31 115 GLN A CA 1
ATOM 870 C C . GLN A 1 115 ? 8.271 -6.428 0.549 1.00 91.31 115 GLN A C 1
ATOM 872 O O . GLN A 1 115 ? 9.502 -6.489 0.440 1.00 91.31 115 GLN A O 1
ATOM 877 N N . ASN A 1 116 ? 7.553 -5.391 0.131 1.00 88.50 116 ASN A N 1
ATOM 878 C CA . ASN A 1 116 ? 8.149 -4.158 -0.361 1.00 88.50 116 ASN A CA 1
ATOM 879 C C . ASN A 1 116 ? 7.151 -3.011 -0.229 1.00 88.50 116 ASN A C 1
ATOM 881 O O . ASN A 1 116 ? 6.319 -2.811 -1.114 1.00 88.50 116 ASN A O 1
ATOM 885 N N . PHE A 1 117 ? 7.303 -2.243 0.848 1.00 86.44 117 PHE A N 1
ATOM 886 C CA . PHE A 1 117 ? 6.409 -1.140 1.164 1.00 86.44 117 PHE A CA 1
ATOM 887 C C . PHE A 1 117 ? 6.328 -0.133 0.014 1.00 86.44 117 PHE A C 1
ATOM 889 O O . PHE A 1 117 ? 7.342 0.323 -0.528 1.00 86.44 117 PHE A O 1
ATOM 896 N N . VAL A 1 118 ? 5.110 0.267 -0.322 1.00 89.62 118 VAL A N 1
ATOM 897 C CA . VAL A 1 118 ? 4.856 1.486 -1.084 1.00 89.62 118 VAL A CA 1
ATOM 898 C C . VAL A 1 118 ? 5.053 2.724 -0.210 1.00 89.62 118 VAL A C 1
ATOM 900 O O . VAL A 1 118 ? 5.217 2.656 1.007 1.00 89.62 118 VAL A O 1
ATOM 903 N N . THR A 1 119 ? 5.040 3.899 -0.838 1.00 90.88 119 THR A N 1
ATOM 904 C CA . THR A 1 119 ? 5.089 5.158 -0.093 1.00 90.88 119 THR A CA 1
ATOM 905 C C . THR A 1 119 ? 3.804 5.363 0.721 1.00 90.88 119 THR A C 1
ATOM 907 O O . THR A 1 119 ? 2.727 4.995 0.242 1.00 90.88 119 THR A O 1
ATOM 910 N N . PRO A 1 120 ? 3.865 6.043 1.883 1.00 92.25 120 PRO A N 1
ATOM 911 C CA . PRO A 1 120 ? 2.669 6.406 2.645 1.00 92.25 120 PRO A CA 1
ATOM 912 C C . PRO A 1 120 ? 1.608 7.136 1.801 1.00 92.25 120 PRO A C 1
ATOM 914 O O . PRO A 1 120 ? 0.424 6.814 1.871 1.00 92.25 120 PRO A O 1
ATOM 917 N N . ASP A 1 121 ? 2.041 8.051 0.922 1.00 91.56 121 ASP A N 1
ATOM 918 C CA . ASP A 1 121 ? 1.181 8.730 -0.064 1.00 91.56 121 ASP A CA 1
ATOM 919 C C . ASP A 1 121 ? 0.372 7.735 -0.914 1.00 91.56 121 ASP A C 1
ATOM 921 O O . ASP A 1 121 ? -0.836 7.908 -1.090 1.00 91.56 121 ASP A O 1
ATOM 925 N N . THR A 1 122 ? 1.005 6.659 -1.391 1.00 92.25 122 THR A N 1
ATOM 926 C CA . THR A 1 122 ? 0.339 5.648 -2.221 1.00 92.25 122 THR A CA 1
ATOM 927 C C . THR A 1 122 ? -0.749 4.920 -1.433 1.00 92.25 122 THR A C 1
ATOM 929 O O . THR A 1 122 ? -1.867 4.776 -1.935 1.00 92.25 122 THR A O 1
ATOM 932 N N . SER A 1 123 ? -0.463 4.488 -0.202 1.00 94.56 123 SER A N 1
ATOM 933 C CA . SER A 1 123 ? -1.438 3.799 0.656 1.00 94.56 123 SER A CA 1
ATOM 934 C C . SER A 1 123 ? -2.630 4.694 0.999 1.00 94.56 123 SER A C 1
ATOM 936 O O . SER A 1 123 ? -3.779 4.265 0.871 1.00 94.56 123 SER A O 1
ATOM 938 N N . VAL A 1 124 ? -2.384 5.970 1.327 1.00 94.75 124 VAL A N 1
ATOM 939 C CA . VAL A 1 124 ? -3.449 6.956 1.573 1.00 94.75 124 VAL A CA 1
ATOM 940 C C . VAL A 1 124 ? -4.320 7.143 0.335 1.00 94.75 124 VAL A C 1
ATOM 942 O O . VAL A 1 124 ? -5.546 7.015 0.402 1.00 94.75 124 VAL A O 1
ATOM 945 N N . ARG A 1 125 ? -3.704 7.365 -0.831 1.00 92.62 125 ARG A N 1
ATOM 946 C CA . ARG A 1 125 ? -4.439 7.555 -2.087 1.00 92.62 125 ARG A CA 1
ATOM 947 C C . ARG A 1 125 ? -5.250 6.333 -2.493 1.00 92.62 125 ARG A C 1
ATOM 949 O O . ARG A 1 125 ? -6.313 6.518 -3.076 1.00 92.62 125 ARG A O 1
ATOM 956 N N . ARG A 1 126 ? -4.800 5.107 -2.201 1.00 94.00 126 ARG A N 1
ATOM 957 C CA . ARG A 1 126 ? -5.572 3.882 -2.481 1.00 94.00 126 ARG A CA 1
ATOM 958 C C . ARG A 1 126 ? -6.902 3.875 -1.732 1.00 94.00 126 ARG A C 1
ATOM 960 O O . ARG A 1 126 ? -7.932 3.609 -2.349 1.00 94.00 126 ARG A O 1
ATOM 967 N N . ILE A 1 127 ? -6.892 4.223 -0.446 1.00 94.31 127 ILE A N 1
ATOM 968 C CA . ILE A 1 127 ? -8.112 4.304 0.364 1.00 94.31 127 ILE A CA 1
ATOM 969 C C . ILE A 1 127 ? -9.003 5.463 -0.077 1.00 94.31 127 ILE A C 1
ATOM 971 O O . ILE A 1 127 ? -10.192 5.259 -0.320 1.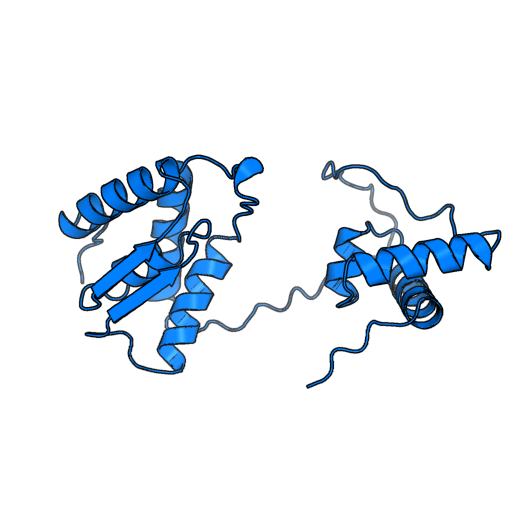00 94.31 127 ILE A O 1
ATOM 975 N N . MET A 1 128 ? -8.434 6.654 -0.274 1.00 92.25 128 MET A N 1
ATOM 976 C CA . MET A 1 128 ? -9.211 7.802 -0.751 1.00 92.25 128 MET A CA 1
ATOM 977 C C . MET A 1 128 ? -9.822 7.534 -2.131 1.00 92.25 128 MET A C 1
ATOM 979 O O . MET A 1 128 ? -10.968 7.894 -2.383 1.00 92.25 128 MET A O 1
ATOM 983 N N . TYR A 1 129 ? -9.098 6.846 -3.017 1.00 92.38 129 TYR A N 1
ATOM 984 C CA . TYR A 1 129 ? -9.617 6.416 -4.312 1.00 92.38 129 TYR A CA 1
ATOM 985 C C . TYR A 1 129 ? -10.748 5.402 -4.168 1.00 92.38 129 TYR A C 1
ATOM 987 O O . TYR A 1 129 ? -11.771 5.562 -4.833 1.00 92.38 129 TYR A O 1
ATOM 995 N N . ALA A 1 130 ? -10.606 4.397 -3.300 1.00 91.38 130 ALA A N 1
ATOM 996 C CA . ALA A 1 130 ? -11.669 3.431 -3.033 1.00 91.38 130 ALA A CA 1
ATOM 997 C C . ALA A 1 130 ? -12.956 4.129 -2.560 1.00 91.38 130 ALA A C 1
ATOM 999 O O . ALA A 1 130 ? -14.030 3.838 -3.085 1.00 91.38 130 ALA A O 1
ATOM 1000 N N . ALA A 1 131 ? -12.835 5.133 -1.687 1.00 90.38 131 ALA A N 1
ATOM 1001 C CA . ALA A 1 131 ? -13.959 5.934 -1.205 1.00 90.38 131 ALA A CA 1
ATOM 1002 C C . ALA A 1 131 ? -14.649 6.785 -2.288 1.00 90.38 131 ALA A C 1
ATOM 1004 O O . ALA A 1 131 ? -15.807 7.166 -2.137 1.00 90.38 131 ALA A O 1
ATOM 1005 N N . THR A 1 132 ? -13.980 7.069 -3.414 1.00 88.19 132 THR A N 1
ATOM 1006 C CA . THR A 1 132 ? -14.643 7.709 -4.570 1.00 88.19 132 THR A CA 1
ATOM 1007 C C . THR A 1 132 ? -15.535 6.752 -5.360 1.00 88.19 132 THR A C 1
ATOM 1009 O O . THR A 1 132 ? -16.310 7.197 -6.207 1.00 88.19 132 THR A O 1
ATOM 1012 N N . ARG A 1 133 ? -15.387 5.436 -5.155 1.00 86.25 133 ARG A N 1
ATOM 1013 C CA . ARG A 1 133 ? -16.087 4.396 -5.923 1.00 86.25 133 ARG A CA 1
ATOM 1014 C C . ARG A 1 133 ? -17.272 3.799 -5.177 1.00 86.25 133 ARG A C 1
ATOM 1016 O O . ARG A 1 133 ? -18.220 3.383 -5.835 1.00 86.25 133 ARG A O 1
ATOM 1023 N N . ASP A 1 134 ? -17.219 3.773 -3.851 1.00 83.19 134 ASP A N 1
ATOM 1024 C CA . ASP A 1 134 ? -18.329 3.422 -2.965 1.00 83.19 134 ASP A CA 1
ATOM 1025 C C . ASP A 1 134 ? -18.079 4.051 -1.586 1.00 83.19 134 ASP A C 1
ATOM 1027 O O . ASP A 1 134 ? -16.936 4.359 -1.242 1.00 83.19 134 ASP A O 1
ATOM 1031 N N . THR A 1 135 ? -19.129 4.214 -0.781 1.00 83.12 135 THR A N 1
ATOM 1032 C CA . THR A 1 135 ? -18.937 4.566 0.630 1.00 83.12 135 THR A CA 1
ATOM 1033 C C . THR A 1 135 ? -18.233 3.420 1.350 1.00 83.12 135 THR A C 1
ATOM 1035 O O . THR A 1 135 ? -18.593 2.253 1.181 1.00 83.12 135 THR A O 1
ATOM 1038 N N . LEU A 1 136 ? -17.221 3.749 2.148 1.00 89.88 136 LEU A N 1
ATOM 1039 C CA . LEU A 1 136 ? -16.518 2.780 2.988 1.00 89.88 136 LEU A CA 1
ATOM 1040 C C . LEU A 1 136 ? -17.115 2.705 4.402 1.00 89.88 136 LEU A C 1
ATOM 1042 O O . LEU A 1 136 ? -16.878 1.727 5.107 1.00 89.88 136 LEU A O 1
ATOM 1046 N N . GLU A 1 137 ? -17.921 3.692 4.801 1.00 86.69 137 GLU A N 1
ATOM 1047 C CA . GLU A 1 137 ? -18.575 3.733 6.113 1.00 86.69 137 GLU A CA 1
ATOM 1048 C C . GLU A 1 137 ? -19.516 2.536 6.307 1.00 86.69 137 GLU A C 1
ATOM 1050 O O . GLU A 1 137 ? -20.298 2.185 5.418 1.00 86.69 137 GLU A O 1
ATOM 1055 N N . GLY A 1 138 ? -19.435 1.886 7.473 1.00 86.69 138 GLY A N 1
ATOM 1056 C CA . GLY A 1 138 ? -20.268 0.728 7.814 1.00 86.69 138 GLY A CA 1
ATOM 1057 C C . GLY A 1 138 ? -19.986 -0.536 6.992 1.00 86.69 138 GLY A C 1
ATOM 1058 O O . GLY A 1 138 ? -20.709 -1.527 7.120 1.00 86.69 138 GLY A O 1
ATOM 1059 N N . LYS A 1 139 ? -18.972 -0.530 6.115 1.00 93.00 139 LYS A N 1
ATOM 1060 C CA . LYS A 1 139 ? -18.587 -1.699 5.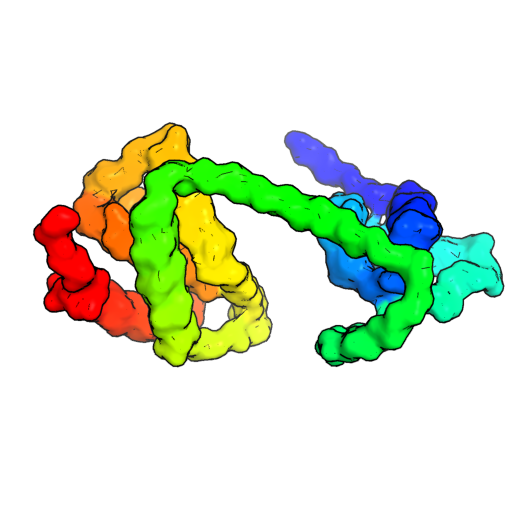312 1.00 93.00 139 LYS A CA 1
ATOM 1061 C C . LYS A 1 139 ? -17.655 -2.618 6.093 1.00 93.00 139 LYS A C 1
ATOM 1063 O O . LYS A 1 139 ? -17.014 -2.224 7.061 1.00 93.00 139 LYS A O 1
ATOM 1068 N N . ARG A 1 140 ? -17.530 -3.850 5.601 1.00 95.00 140 ARG A N 1
ATOM 1069 C CA . ARG A 1 140 ? -16.521 -4.818 6.044 1.00 95.00 140 ARG A CA 1
ATOM 1070 C C . ARG A 1 140 ? -15.397 -4.835 5.016 1.00 95.00 140 ARG A C 1
ATOM 1072 O O . ARG A 1 140 ? -15.636 -5.201 3.864 1.00 95.00 140 ARG A O 1
ATOM 1079 N N . LEU A 1 141 ? -14.207 -4.396 5.406 1.00 94.56 141 LEU A N 1
ATOM 1080 C CA . LEU A 1 141 ? -13.053 -4.225 4.529 1.00 94.56 141 LEU A CA 1
ATOM 1081 C C . LEU A 1 141 ? -12.000 -5.281 4.862 1.00 94.56 141 LEU A C 1
ATOM 1083 O O . LEU A 1 141 ? -11.537 -5.368 5.995 1.00 94.56 141 LEU A O 1
ATOM 1087 N N . TYR A 1 142 ? -11.620 -6.077 3.866 1.00 95.81 142 TYR A N 1
ATOM 1088 C CA . TYR A 1 142 ? -10.655 -7.162 4.015 1.00 95.81 142 TYR A CA 1
ATOM 1089 C C . TYR A 1 142 ? -9.368 -6.819 3.266 1.00 95.81 142 TYR A C 1
ATOM 1091 O O . TYR A 1 142 ? -9.391 -6.661 2.045 1.00 95.81 142 TYR A O 1
ATOM 1099 N N . PHE A 1 143 ? -8.253 -6.747 3.988 1.00 95.56 143 PHE A N 1
ATOM 1100 C CA . PHE A 1 143 ? -6.916 -6.515 3.444 1.00 95.56 143 PHE A CA 1
ATOM 1101 C C . PHE A 1 143 ? -6.121 -7.817 3.532 1.00 95.56 143 PHE A C 1
ATOM 1103 O O . PHE A 1 143 ? -5.835 -8.303 4.626 1.00 95.56 143 PHE A O 1
ATOM 1110 N N . LEU A 1 144 ? -5.832 -8.419 2.376 1.00 95.94 144 LEU A N 1
ATOM 1111 C CA . LEU A 1 144 ? -5.073 -9.663 2.260 1.00 95.94 144 LEU A CA 1
ATOM 1112 C C . LEU A 1 144 ? -3.660 -9.344 1.768 1.00 95.94 144 LEU A C 1
ATOM 1114 O O . LEU A 1 144 ? -3.487 -9.023 0.593 1.00 95.94 144 LEU A O 1
ATOM 1118 N N . GLY A 1 145 ? -2.681 -9.469 2.662 1.00 92.88 145 GLY A N 1
ATOM 1119 C CA . GLY A 1 145 ? -1.380 -8.824 2.508 1.00 92.88 145 GLY A CA 1
ATOM 1120 C C . GLY A 1 145 ? -1.524 -7.327 2.775 1.00 92.88 145 GLY A C 1
ATOM 1121 O O . GLY A 1 145 ? -2.235 -6.637 2.045 1.00 92.88 145 GLY A O 1
ATOM 1122 N N . ASP A 1 146 ? -0.904 -6.832 3.843 1.00 94.38 146 ASP A N 1
ATOM 1123 C CA . ASP A 1 146 ? -1.009 -5.415 4.234 1.00 94.38 146 ASP A CA 1
ATOM 1124 C C . ASP A 1 146 ? 0.337 -4.848 4.690 1.00 94.38 146 ASP A C 1
ATOM 1126 O O . ASP A 1 146 ? 0.416 -4.043 5.617 1.00 94.38 146 ASP A O 1
ATOM 1130 N N . ASP A 1 147 ? 1.417 -5.273 4.034 1.00 94.00 147 ASP A N 1
ATOM 1131 C CA . ASP A 1 147 ? 2.758 -4.722 4.243 1.00 94.00 147 ASP A CA 1
ATOM 1132 C C . ASP A 1 147 ? 2.807 -3.217 3.929 1.00 94.00 147 ASP A C 1
ATOM 1134 O O . ASP A 1 147 ? 3.522 -2.460 4.577 1.00 94.00 147 ASP A O 1
ATOM 1138 N N . ASP A 1 148 ? 1.944 -2.766 3.024 1.00 93.38 148 ASP A N 1
ATOM 1139 C CA . ASP A 1 148 ? 1.714 -1.359 2.696 1.00 93.38 148 ASP A CA 1
ATOM 1140 C C . ASP A 1 148 ? 0.868 -0.581 3.730 1.00 93.38 148 ASP A C 1
ATOM 1142 O O . ASP A 1 148 ? 0.623 0.616 3.534 1.00 93.38 148 ASP A O 1
ATOM 1146 N N . LEU A 1 149 ? 0.380 -1.230 4.797 1.00 95.38 149 LEU A N 1
ATOM 1147 C CA . LEU A 1 149 ? -0.423 -0.634 5.881 1.00 95.38 149 LEU A CA 1
ATOM 1148 C C . LEU A 1 149 ? -1.684 0.104 5.391 1.00 95.38 149 LEU A C 1
ATOM 1150 O O . LEU A 1 149 ? -2.156 1.073 5.995 1.00 95.38 149 LEU A O 1
ATOM 1154 N N . THR A 1 150 ? -2.248 -0.346 4.272 1.00 95.62 150 THR A N 1
ATOM 1155 C CA . THR A 1 150 ? -3.435 0.256 3.658 1.00 95.62 150 THR A CA 1
ATOM 1156 C C . THR A 1 150 ? -4.670 0.031 4.540 1.00 95.62 150 THR A C 1
ATOM 1158 O O . THR A 1 150 ? -5.520 0.919 4.649 1.00 95.62 150 THR A O 1
ATOM 1161 N N . GLY A 1 151 ? -4.743 -1.106 5.240 1.00 95.00 151 GLY A N 1
ATOM 1162 C CA . GLY A 1 151 ? -5.791 -1.386 6.222 1.00 95.00 151 GLY A CA 1
ATOM 1163 C C . GLY A 1 151 ? -5.770 -0.425 7.411 1.00 95.00 151 GLY A C 1
ATOM 1164 O O . GLY A 1 151 ? -6.826 0.029 7.853 1.00 95.00 151 GLY A O 1
ATOM 1165 N N . ALA A 1 152 ? -4.583 -0.028 7.878 1.00 95.19 152 ALA A N 1
ATOM 1166 C CA . ALA A 1 152 ? -4.447 0.956 8.955 1.00 95.19 152 ALA A CA 1
ATOM 1167 C C . ALA A 1 152 ? -5.010 2.331 8.557 1.00 95.19 152 ALA A C 1
ATOM 1169 O O . ALA A 1 152 ? -5.695 2.972 9.353 1.00 95.19 152 ALA A O 1
ATOM 1170 N N . VAL A 1 153 ? -4.789 2.763 7.308 1.00 95.44 153 VAL A N 1
ATOM 1171 C CA . VAL A 1 153 ? -5.400 3.994 6.775 1.00 95.44 153 VAL A CA 1
ATOM 1172 C C . VAL A 1 153 ? -6.922 3.883 6.740 1.00 95.44 153 VAL A C 1
ATOM 1174 O O . VAL A 1 153 ? -7.609 4.825 7.132 1.00 95.44 153 VAL A O 1
ATOM 1177 N N . ALA A 1 154 ? -7.457 2.748 6.276 1.00 94.44 154 ALA A N 1
ATOM 1178 C CA . ALA A 1 154 ? -8.900 2.533 6.225 1.00 94.44 154 ALA A CA 1
ATOM 1179 C C . ALA A 1 154 ? -9.531 2.626 7.618 1.00 94.44 154 ALA A C 1
ATOM 1181 O O . ALA A 1 154 ? -10.518 3.335 7.786 1.00 94.44 154 ALA A O 1
ATOM 1182 N N . ALA A 1 155 ? -8.923 1.975 8.613 1.00 93.50 155 ALA A N 1
ATOM 1183 C CA . ALA A 1 155 ? -9.392 2.003 9.996 1.00 93.50 155 ALA A CA 1
ATOM 1184 C C . ALA A 1 155 ? -9.317 3.409 10.614 1.00 93.50 155 ALA A C 1
ATOM 1186 O O . ALA A 1 155 ? -10.198 3.792 11.378 1.00 93.50 155 ALA A O 1
ATOM 1187 N N . TYR A 1 156 ? -8.283 4.186 10.274 1.00 94.19 156 TYR A N 1
ATOM 1188 C CA . TYR A 1 156 ? -8.123 5.559 10.754 1.00 94.19 156 TYR A CA 1
ATOM 1189 C C . TYR A 1 156 ? -9.155 6.523 10.148 1.00 94.19 156 TYR A C 1
ATOM 1191 O O . TYR A 1 156 ? -9.739 7.333 10.862 1.00 94.19 156 TYR A O 1
ATOM 1199 N N . LEU A 1 157 ? -9.382 6.446 8.832 1.00 91.75 157 LEU A N 1
ATOM 1200 C CA . LEU A 1 157 ? -10.276 7.364 8.118 1.00 91.75 157 LEU A CA 1
ATOM 1201 C C . LEU A 1 157 ? -11.758 6.997 8.228 1.00 91.75 157 LEU A C 1
ATOM 1203 O O . LEU A 1 157 ? -12.606 7.885 8.170 1.00 91.75 157 LEU A O 1
ATOM 1207 N N . TYR A 1 158 ? -12.069 5.709 8.364 1.00 90.88 158 TYR A N 1
ATOM 1208 C CA . TYR A 1 158 ? -13.433 5.187 8.390 1.00 90.88 158 TYR A CA 1
ATOM 1209 C C . TYR A 1 158 ? -13.633 4.333 9.646 1.00 90.88 158 TYR A C 1
ATOM 1211 O O . TYR A 1 158 ? -13.720 3.109 9.544 1.00 90.88 158 TYR A O 1
ATOM 1219 N N . PRO A 1 159 ? -13.720 4.954 10.836 1.00 89.94 159 PRO A N 1
ATOM 1220 C CA . PRO A 1 159 ? -13.833 4.230 12.106 1.00 89.94 159 PRO A CA 1
ATOM 1221 C C . PRO A 1 159 ? -15.107 3.374 12.217 1.00 89.94 159 PRO A C 1
ATOM 1223 O O . PRO A 1 159 ? -15.142 2.426 12.994 1.00 89.94 159 PRO A O 1
ATOM 1226 N N . GLU A 1 160 ? -16.135 3.672 11.417 1.00 87.19 160 GLU A N 1
ATOM 1227 C CA . GLU A 1 160 ? -17.375 2.888 11.328 1.00 87.19 160 GLU A CA 1
ATOM 1228 C C . GLU A 1 160 ? -17.239 1.624 10.452 1.00 87.19 160 GLU A C 1
ATOM 1230 O O . GLU A 1 160 ? -18.181 0.838 10.351 1.00 87.19 160 GLU A O 1
ATOM 1235 N N . ALA A 1 161 ? -16.112 1.428 9.760 1.00 91.06 161 ALA A N 1
ATOM 1236 C CA . ALA A 1 161 ? -15.859 0.234 8.957 1.00 91.06 161 ALA A CA 1
ATOM 1237 C C . ALA A 1 161 ? -15.261 -0.901 9.809 1.00 91.06 161 ALA A C 1
ATOM 1239 O O . ALA A 1 161 ? -14.348 -0.696 10.607 1.00 91.06 161 ALA A O 1
ATOM 1240 N N . GLU A 1 162 ? -15.712 -2.138 9.587 1.00 93.44 162 GLU A N 1
ATOM 1241 C CA . GLU A 1 162 ? -15.071 -3.332 10.148 1.00 93.44 162 GLU A CA 1
ATOM 1242 C C . GLU A 1 162 ? -13.860 -3.687 9.278 1.00 93.44 162 GLU A C 1
ATOM 1244 O O . GLU A 1 162 ? -14.007 -4.258 8.196 1.00 93.44 162 GLU A O 1
ATOM 1249 N N . VAL A 1 163 ? -12.659 -3.333 9.734 1.00 95.12 163 VAL A N 1
ATOM 1250 C CA . VAL A 1 163 ? -11.410 -3.609 9.014 1.00 95.12 163 VAL A CA 1
ATOM 1251 C C . VAL A 1 163 ? -10.779 -4.903 9.521 1.00 95.12 163 VAL A C 1
ATOM 1253 O O . VAL A 1 163 ? -10.429 -5.015 10.695 1.00 95.12 163 VAL A O 1
ATOM 1256 N N . LEU A 1 164 ? -10.586 -5.867 8.620 1.00 96.06 164 LEU A N 1
ATOM 1257 C CA . LEU A 1 164 ? -9.829 -7.088 8.874 1.00 96.06 164 LEU A CA 1
ATOM 1258 C C . LEU A 1 164 ? -8.554 -7.106 8.029 1.00 96.06 164 LEU A C 1
ATOM 1260 O O . LEU A 1 164 ? -8.616 -7.087 6.800 1.00 96.06 164 LEU A O 1
ATOM 1264 N N . VAL A 1 165 ? -7.409 -7.213 8.699 1.00 96.12 165 VAL A N 1
ATOM 1265 C CA . VAL A 1 165 ? -6.095 -7.401 8.073 1.00 96.12 165 VAL A CA 1
ATOM 1266 C C . VAL A 1 165 ? -5.661 -8.854 8.242 1.00 96.12 165 VAL A C 1
ATOM 1268 O O . VAL A 1 165 ? -5.716 -9.404 9.342 1.00 96.12 165 VAL A O 1
ATOM 1271 N N . MET A 1 166 ? -5.232 -9.478 7.149 1.00 96.25 166 MET A N 1
ATOM 1272 C CA . MET A 1 166 ? -4.684 -10.830 7.121 1.00 96.25 166 MET A CA 1
ATOM 1273 C C . MET A 1 166 ? -3.312 -10.805 6.459 1.00 96.25 166 MET A C 1
ATOM 1275 O O . MET A 1 166 ? -3.194 -10.422 5.297 1.00 96.25 166 MET A O 1
ATOM 1279 N N . ASP A 1 167 ? -2.298 -11.275 7.175 1.00 95.31 167 ASP A N 1
ATOM 1280 C CA . ASP A 1 167 ? -0.931 -11.385 6.676 1.00 95.31 167 ASP A CA 1
ATOM 1281 C C . ASP A 1 167 ? -0.271 -12.660 7.216 1.00 95.31 167 ASP A C 1
ATOM 1283 O O . ASP A 1 167 ? -0.690 -13.212 8.236 1.00 95.31 167 ASP A O 1
ATOM 1287 N N . ILE A 1 168 ? 0.751 -13.151 6.520 1.00 96.56 168 ILE A N 1
ATOM 1288 C CA . ILE A 1 168 ? 1.567 -14.275 6.988 1.00 96.56 168 ILE A CA 1
ATOM 1289 C C . ILE A 1 168 ? 2.644 -13.812 7.983 1.00 96.56 168 ILE A C 1
ATOM 1291 O O . ILE A 1 168 ? 3.139 -14.612 8.781 1.00 96.56 168 ILE A O 1
ATOM 1295 N N . ASP A 1 169 ? 3.001 -12.526 7.968 1.00 95.88 169 ASP A N 1
ATOM 1296 C CA . ASP A 1 169 ? 3.991 -11.947 8.867 1.00 95.88 169 ASP A CA 1
ATOM 1297 C C . ASP A 1 169 ? 3.382 -11.558 10.222 1.00 95.88 169 ASP A C 1
ATOM 1299 O O . ASP A 1 169 ? 2.782 -10.497 10.405 1.00 95.88 169 ASP A O 1
ATOM 1303 N N . ALA A 1 170 ? 3.603 -12.404 11.229 1.00 95.56 170 ALA A N 1
ATOM 1304 C CA . ALA A 1 170 ? 3.130 -12.161 12.591 1.00 95.56 170 ALA A CA 1
ATOM 1305 C C . ALA A 1 170 ? 3.699 -10.877 13.228 1.00 95.56 170 ALA A C 1
ATOM 1307 O O . ALA A 1 170 ? 3.075 -10.322 14.136 1.00 95.56 170 ALA A O 1
ATOM 1308 N N . ARG A 1 171 ? 4.865 -10.385 12.777 1.00 94.88 171 ARG A N 1
ATOM 1309 C CA . ARG A 1 171 ? 5.452 -9.134 13.292 1.00 94.88 171 ARG A CA 1
ATOM 1310 C C . ARG A 1 171 ? 4.623 -7.942 12.833 1.00 94.88 171 ARG A C 1
ATOM 1312 O O . ARG A 1 171 ? 4.269 -7.101 13.653 1.00 94.88 171 ARG A O 1
ATOM 1319 N N . LEU A 1 172 ? 4.259 -7.928 11.549 1.00 94.25 172 LEU A N 1
ATOM 1320 C CA . LEU A 1 172 ? 3.371 -6.929 10.964 1.00 94.25 172 LEU A CA 1
ATOM 1321 C C . LEU A 1 172 ? 2.000 -6.955 11.647 1.00 94.25 172 LEU A C 1
ATOM 1323 O O . LEU A 1 172 ? 1.531 -5.914 12.101 1.00 94.25 172 LEU A O 1
ATOM 1327 N N . LEU A 1 173 ? 1.400 -8.141 11.810 1.00 95.06 173 LEU A N 1
ATOM 1328 C CA . LEU A 1 173 ? 0.115 -8.279 12.508 1.00 95.06 173 LEU A CA 1
ATOM 1329 C C . LEU A 1 173 ? 0.171 -7.749 13.947 1.00 95.06 173 LEU A C 1
ATOM 1331 O O . LEU A 1 173 ? -0.760 -7.081 14.388 1.00 95.06 173 LEU A O 1
ATOM 1335 N N . SER A 1 174 ? 1.280 -7.977 14.658 1.00 95.38 174 SER A N 1
ATOM 1336 C CA . SER A 1 174 ? 1.482 -7.441 16.012 1.00 95.38 174 SER A CA 1
ATOM 1337 C C . SER A 1 174 ? 1.540 -5.906 16.020 1.00 95.38 174 SER A C 1
ATOM 1339 O O . SER A 1 174 ? 0.943 -5.270 16.891 1.00 95.38 174 SER A O 1
ATOM 1341 N N . SER A 1 175 ? 2.220 -5.296 15.040 1.00 94.12 175 SER A N 1
ATOM 1342 C CA . SER A 1 175 ? 2.254 -3.836 14.868 1.00 94.12 175 SER A CA 1
ATOM 1343 C C . SER A 1 175 ? 0.873 -3.267 14.523 1.00 94.12 175 SER A C 1
ATOM 1345 O O . SER A 1 175 ? 0.463 -2.264 15.107 1.00 94.12 175 SER A O 1
ATOM 1347 N N . VAL A 1 176 ? 0.129 -3.919 13.624 1.00 93.25 176 VAL A N 1
ATOM 1348 C CA . VAL A 1 176 ? -1.237 -3.517 13.247 1.00 93.25 176 VAL A CA 1
ATOM 1349 C C . VAL A 1 176 ? -2.187 -3.613 14.442 1.00 93.25 176 VAL A C 1
ATOM 1351 O O . VAL A 1 176 ? -2.945 -2.678 14.687 1.00 93.25 176 VAL A O 1
ATOM 1354 N N . GLU A 1 177 ? -2.111 -4.676 15.246 1.00 93.56 177 GLU A N 1
ATOM 1355 C CA . GLU A 1 177 ? -2.927 -4.818 16.458 1.00 93.56 177 GLU A CA 1
ATOM 1356 C C . GLU A 1 177 ? -2.617 -3.719 17.490 1.00 93.56 177 GLU A C 1
ATOM 1358 O O . GLU A 1 177 ? -3.526 -3.143 18.095 1.00 93.56 177 GLU A O 1
ATOM 1363 N N . ALA A 1 178 ? -1.336 -3.388 17.683 1.00 92.62 178 ALA A N 1
ATOM 1364 C CA . ALA A 1 178 ? -0.931 -2.292 18.560 1.00 92.62 178 ALA A CA 1
ATOM 1365 C C . ALA A 1 178 ? -1.458 -0.936 18.059 1.00 92.62 178 ALA A C 1
ATOM 1367 O O . ALA A 1 178 ? -1.956 -0.137 18.854 1.00 92.62 178 ALA A O 1
ATOM 1368 N N . CYS A 1 179 ? -1.404 -0.695 16.749 1.00 92.00 179 CYS A N 1
ATOM 1369 C CA . CYS A 1 179 ? -1.944 0.508 16.122 1.00 92.00 179 CYS A CA 1
ATOM 1370 C C . CYS A 1 179 ? -3.465 0.604 16.268 1.00 92.00 179 CYS A C 1
ATOM 1372 O O . CYS A 1 179 ? -3.974 1.632 16.711 1.00 92.00 179 CYS A O 1
ATOM 1374 N N . ALA A 1 180 ? -4.190 -0.487 16.009 1.00 89.12 180 ALA A N 1
ATOM 1375 C CA . ALA A 1 180 ? -5.637 -0.550 16.187 1.00 89.12 180 ALA A CA 1
ATOM 1376 C C . ALA A 1 180 ? -6.047 -0.197 17.626 1.00 89.12 180 ALA A C 1
ATOM 1378 O O . ALA A 1 180 ? -6.973 0.587 17.833 1.00 89.12 180 ALA A O 1
ATOM 1379 N N . LYS A 1 181 ? -5.307 -0.688 18.632 1.00 88.88 181 LYS A N 1
ATOM 1380 C CA . LYS A 1 181 ? -5.522 -0.311 20.040 1.00 88.88 181 LYS A CA 1
ATOM 1381 C C . LYS A 1 181 ? -5.311 1.186 20.274 1.00 88.88 181 LYS A C 1
ATOM 1383 O O . LYS A 1 181 ? -6.113 1.8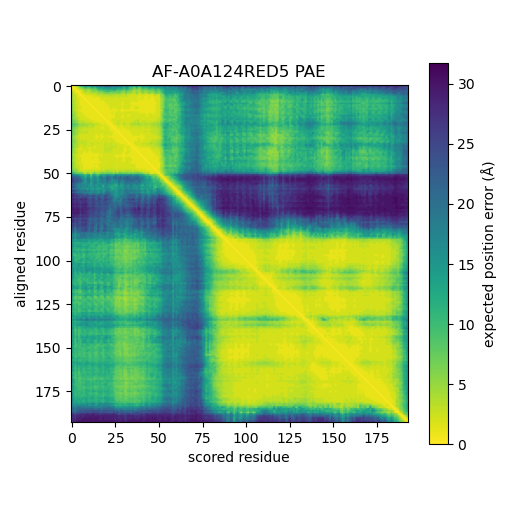02 20.968 1.00 88.88 181 LYS A O 1
ATOM 1388 N N . LYS A 1 182 ? -4.268 1.791 19.700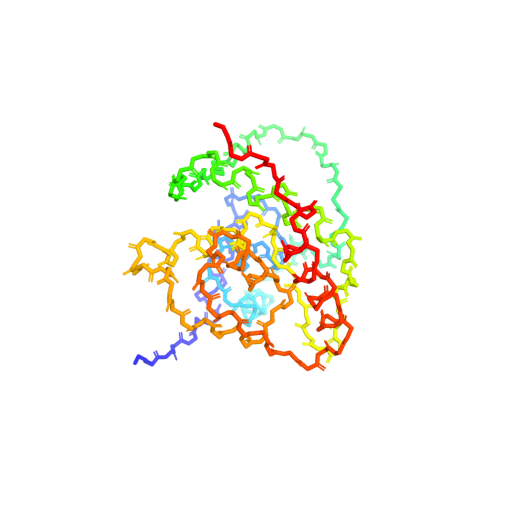 1.00 88.94 182 LYS A N 1
ATOM 1389 C CA . LYS A 1 182 ? -4.012 3.239 19.815 1.00 88.94 182 LYS A CA 1
ATOM 1390 C C . LYS A 1 182 ? -5.112 4.077 19.155 1.00 88.94 182 LYS A C 1
ATOM 1392 O O . LYS A 1 182 ? -5.548 5.060 19.753 1.00 88.94 182 LYS A O 1
ATOM 1397 N N . ILE A 1 183 ? -5.581 3.675 17.969 1.00 84.06 183 ILE A N 1
ATOM 1398 C CA . ILE A 1 183 ? -6.711 4.312 17.270 1.00 84.06 183 ILE A CA 1
ATOM 1399 C C . ILE A 1 183 ? -7.966 4.235 18.142 1.00 84.06 183 ILE A C 1
ATOM 1401 O O . ILE A 1 183 ? -8.586 5.260 18.410 1.00 84.06 183 ILE A O 1
ATOM 1405 N N . TRP A 1 184 ? -8.287 3.046 18.660 1.00 78.81 184 TRP A N 1
ATOM 1406 C CA . TRP A 1 184 ? -9.439 2.831 19.540 1.00 78.81 184 TRP A CA 1
ATOM 1407 C C . TRP A 1 184 ? -9.382 3.674 20.821 1.00 78.81 184 TRP A C 1
ATOM 1409 O O . TRP A 1 184 ? -10.394 4.184 21.290 1.00 78.81 184 TRP A O 1
ATOM 1419 N N . LEU A 1 185 ? -8.186 3.849 21.387 1.00 73.00 185 LEU A N 1
ATOM 1420 C CA . LEU A 1 185 ? -7.951 4.694 22.560 1.00 73.00 185 LEU A CA 1
ATOM 1421 C C . LEU A 1 185 ? -7.909 6.199 22.232 1.00 73.00 185 LEU A C 1
ATOM 1423 O O . LEU A 1 185 ? -7.641 6.999 23.127 1.00 73.00 185 LEU A O 1
ATOM 1427 N N . GLY A 1 186 ? -8.135 6.593 20.975 1.00 74.75 186 GLY A N 1
ATOM 1428 C CA . GLY A 1 186 ? -8.120 7.989 20.538 1.00 74.75 186 GLY A CA 1
ATOM 1429 C C . GLY A 1 186 ? -6.734 8.639 20.564 1.00 74.75 186 GLY A C 1
ATOM 1430 O O . GLY A 1 186 ? -6.632 9.858 20.507 1.00 74.75 186 GLY A O 1
ATOM 1431 N N . GLN A 1 187 ? -5.650 7.861 20.634 1.00 67.62 187 GLN A N 1
ATOM 1432 C CA . GLN A 1 187 ? -4.282 8.395 20.754 1.00 67.62 187 GLN A CA 1
ATOM 1433 C C . GLN A 1 187 ? -3.753 9.025 19.456 1.00 67.62 187 GLN A C 1
ATOM 1435 O O . GLN A 1 187 ? -2.721 9.689 19.471 1.00 67.62 187 GLN A O 1
ATOM 1440 N N . PHE A 1 188 ? -4.473 8.830 18.349 1.00 61.69 188 PHE A N 1
ATOM 1441 C CA . PHE A 1 188 ? -4.235 9.482 17.059 1.00 61.69 188 PHE A CA 1
ATOM 1442 C C . PHE A 1 188 ? -5.358 10.458 16.668 1.00 61.69 188 PHE A C 1
ATOM 1444 O O . PHE A 1 188 ? -5.357 10.983 15.552 1.00 61.69 188 PHE A O 1
ATOM 1451 N N . ALA A 1 189 ? -6.331 10.682 17.558 1.00 55.12 189 ALA A N 1
ATOM 1452 C CA . ALA A 1 189 ? -7.410 11.625 17.318 1.00 55.12 189 ALA A CA 1
ATOM 1453 C C . ALA A 1 189 ? -6.907 13.048 17.591 1.00 55.12 189 ALA A C 1
ATOM 1455 O O . ALA A 1 189 ? -6.850 13.492 18.737 1.00 55.12 189 ALA A O 1
ATOM 1456 N N . ASP A 1 190 ? -6.573 13.781 16.529 1.00 49.31 190 ASP A N 1
ATOM 1457 C CA . ASP A 1 190 ? -6.616 15.238 16.586 1.00 49.31 190 ASP A CA 1
ATOM 1458 C C . ASP A 1 190 ? -8.098 15.616 16.729 1.00 49.31 190 ASP A C 1
ATOM 1460 O O . ASP A 1 190 ? -8.919 15.307 15.864 1.00 49.31 190 ASP A O 1
ATOM 1464 N N . HIS A 1 191 ? -8.450 16.192 17.880 1.00 38.81 191 HIS A N 1
ATOM 1465 C CA . HIS A 1 191 ? -9.805 16.604 18.230 1.00 38.81 191 HIS A CA 1
ATOM 1466 C C . HIS A 1 191 ? -10.515 17.290 17.055 1.00 38.81 191 HIS A C 1
ATOM 1468 O O . HIS A 1 191 ? -10.031 18.291 16.530 1.00 38.81 191 HIS A O 1
ATOM 1474 N N . HIS A 1 192 ? -11.684 16.765 16.680 1.00 38.34 192 HIS A N 1
ATOM 1475 C CA . HIS A 1 192 ? -12.609 17.449 15.786 1.00 38.34 192 HIS A CA 1
ATOM 1476 C C . HIS A 1 192 ? -12.915 18.854 16.330 1.00 38.34 192 HIS A C 1
ATOM 1478 O O . HIS A 1 192 ? -13.494 18.987 17.411 1.00 38.34 192 HIS A O 1
ATOM 1484 N N . ALA A 1 193 ? -12.538 19.874 15.563 1.00 34.31 193 ALA A N 1
ATOM 1485 C CA . ALA A 1 193 ? -13.070 21.230 15.612 1.00 34.31 193 ALA A CA 1
ATOM 1486 C C . ALA A 1 193 ? -13.159 21.762 14.179 1.00 34.31 193 ALA A C 1
ATOM 1488 O O . ALA A 1 193 ? -12.157 21.618 13.441 1.00 34.31 193 ALA A O 1
#

Secondary structure (DSSP, 8-state):
----PPPHHHHHHHHHHHHHHHSS--HHHHHHHHT--HHHHHHHHHHHHHH-TTTTTS--------------S---------PPP-S-HHHHHHHHHHHHHHHTTSPPP-GGGT--PPPHHHHHHHHHHHHTTS--TT-EEEEES-TT-HHHHHHHH-TTSEEEEE-S-HHHHHHHHHHHHHHHTTTT-----

pLDDT: mean 79.35, std 20.13, range [27.53, 96.56]

InterPro domains:
  IPR002723 N(4)-bis(aminopropyl)spermidine synthase, C-terminal [PF01861] (108-183)
  IPR029063 S-adenosyl-L-methionine-dependent methyltransferase superfamily [G3DSA:3.40.50.150] (87-189)

Organism: NCBI:txid101571

Sequence (193 aa):
MTYTPLPPHAAAAKIQQLVAARGTLTRSELVFFGGMTDAAVQRGIQYLRENDGAAGSQLHDQPGVLGLVEESGARNHLKVGIAPLIGDLGTYERALKFLEAFFQEVSGPDHRFNQNFVTPDTSVRRIMYAATRDTLEGKRLYFLGDDDLTGAVAAYLYPEAEVLVMDIDARLLSSVEACAKKIWLGQFADHHA

Radius of gyration: 21.48 Å; Cα contacts (8 Å, |Δi|>4): 198; chains: 1; bounding box: 48×36×55 Å

Nearest PDB structures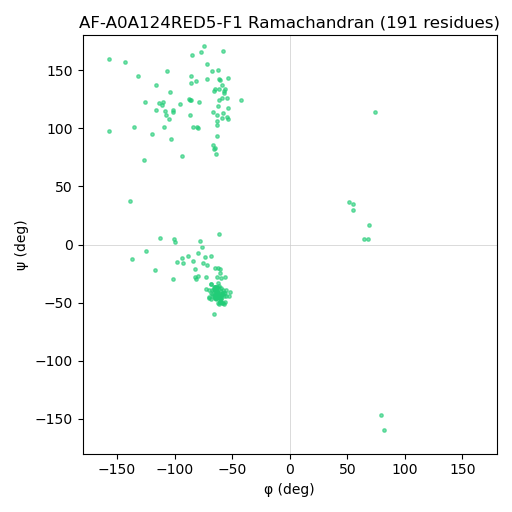 (foldseek):
  2qm3-assembly1_A-2  TM=9.088E-01  e=5.374E-04  Pyrococcus furiosus DSM 3638
  6j27-assembly1_A  TM=9.193E-01  e=3.588E-03  Thermus thermophilus HB27
  5xnh-assembly1_A  TM=8.917E-01  e=3.409E-03  Thermococcus kodakarensis KOD1
  5xnh-assembly1_H  TM=8.995E-01  e=3.976E-03  Thermococcus kodakarensis KOD1
  6j28-assembly2_D  TM=6.732E-01  e=1.579E-03  Thermus thermophilus HB27

Foldseek 3Di:
DDDDADALCNLLVLVVVCCVVPPADELVVSCVVVVHDSVSNVSNLVCCVVPPVPPNPRYDDDDDDPDDDPDDDDPPPPPPPPPPDQDDPVLLVLLLVLVVVLVVVADDDDCVQPDDADHSSVLLVVLSVVCVVDNQALEEAEAEDCSNVSLLSSCQSHVNYNGDYDDPDVRRVVSSVVSNVCSVVCVSPPDDD